Protein AF-A0A957D3T7-F1 (afdb_monomer_lite)

Sequence (337 aa):
MKPKHLIYFLLIVSLIIITTSVSLADDGEMFRRNISKTPDQETERANLVQMTFYVPAQTSEGELTSIEYHDAEGTLVDTRDFAKPLVAVYIDGLPEEEPEDMYTILSGAGWGAHDAYTAVSLDDGATWKRTNLSLSADLSSFILDNGHPYPGDAHNMTFALAGDKVLVGWISKYCDGGSPAYTWQDEDSNDLYPDIWGVAGAQDSVNYTLQGFPEVGEVPYSCVWSARGTLLEVDADGIPTDGGGFYDVIWTKAERLTSGRRDANRLEMNGDSASGFMMTWQEDPEGLRPGQGLGPGEGWSGAVVNQQTDLWYSYISTNDFIQVQTSDEDETAVSIY

Radius of gyration: 25.97 Å; chains: 1; bounding box: 50×65×96 Å

pLDDT: mean 82.46, std 15.23, range [35.12, 97.0]

Structure (mmCIF, N/CA/C/O backbone):
data_AF-A0A957D3T7-F1
#
_entry.id   AF-A0A957D3T7-F1
#
loop_
_atom_site.group_PDB
_atom_site.id
_atom_site.type_symbol
_atom_site.label_atom_id
_atom_site.label_alt_id
_atom_site.label_comp_id
_atom_site.label_asym_id
_atom_site.label_entity_id
_atom_site.label_seq_id
_atom_site.pdbx_PDB_ins_code
_atom_site.Cartn_x
_atom_site.Cartn_y
_atom_site.Cartn_z
_atom_site.occupancy
_atom_site.B_iso_or_equiv
_atom_site.auth_seq_id
_atom_site.auth_comp_id
_atom_site.auth_asym_id
_atom_site.auth_atom_id
_atom_site.pdbx_PDB_model_num
ATOM 1 N N . MET A 1 1 ? 5.846 -34.022 68.898 1.00 54.28 1 MET A N 1
ATOM 2 C CA . MET A 1 1 ? 5.717 -34.940 67.739 1.00 54.28 1 MET A CA 1
ATOM 3 C C . MET A 1 1 ? 7.087 -35.516 67.413 1.00 54.28 1 MET A C 1
ATOM 5 O O . MET A 1 1 ? 8.044 -34.756 67.406 1.00 54.28 1 MET A O 1
ATOM 9 N N . LYS A 1 2 ? 7.215 -36.833 67.185 1.00 56.66 2 LYS A N 1
ATOM 10 C CA . LYS A 1 2 ? 8.488 -37.426 66.727 1.00 56.66 2 LYS A CA 1
ATOM 11 C C . LYS A 1 2 ? 8.894 -36.762 65.394 1.00 56.66 2 LYS A C 1
ATOM 13 O O . LYS A 1 2 ? 8.000 -36.554 64.575 1.00 56.66 2 LYS A O 1
ATOM 18 N N . PRO A 1 3 ? 10.185 -36.474 65.140 1.00 66.94 3 PRO A N 1
ATOM 19 C CA . PRO A 1 3 ? 10.646 -35.703 63.972 1.00 66.94 3 PRO A CA 1
ATOM 20 C C . PRO A 1 3 ? 10.160 -36.274 62.631 1.00 66.94 3 PRO A C 1
ATOM 22 O O . PRO A 1 3 ? 9.882 -35.532 61.697 1.00 66.94 3 PRO A O 1
ATOM 25 N N . LYS A 1 4 ? 9.931 -37.591 62.573 1.00 63.97 4 LYS A N 1
ATOM 26 C CA . LYS A 1 4 ? 9.355 -38.281 61.412 1.00 63.97 4 LYS A CA 1
ATOM 27 C C . LYS A 1 4 ? 7.938 -37.804 61.056 1.00 63.97 4 LYS A C 1
ATOM 29 O O . LYS A 1 4 ? 7.640 -37.660 59.882 1.00 63.97 4 LYS A O 1
ATOM 34 N N . HIS A 1 5 ? 7.078 -37.507 62.034 1.00 68.56 5 HIS A N 1
ATOM 35 C CA . HIS A 1 5 ? 5.704 -37.051 61.769 1.00 68.56 5 HIS A CA 1
ATOM 36 C C . HIS A 1 5 ? 5.633 -35.600 61.279 1.00 68.56 5 HIS A C 1
ATOM 38 O O . HIS A 1 5 ? 4.717 -35.262 60.539 1.00 68.56 5 HIS A O 1
ATOM 44 N N . LEU A 1 6 ? 6.602 -34.758 61.655 1.00 73.19 6 LEU A N 1
ATOM 45 C CA . LEU A 1 6 ? 6.700 -33.384 61.157 1.00 73.19 6 LEU A CA 1
ATOM 46 C C . LEU A 1 6 ? 7.124 -33.358 59.678 1.00 73.19 6 LEU A C 1
ATOM 48 O O . LEU A 1 6 ? 6.587 -32.576 58.904 1.00 73.19 6 LEU A O 1
ATOM 52 N N . ILE A 1 7 ? 8.029 -34.260 59.282 1.00 76.75 7 ILE A N 1
ATOM 53 C CA . ILE A 1 7 ? 8.480 -34.407 57.889 1.00 76.75 7 ILE A CA 1
ATOM 54 C C . ILE A 1 7 ? 7.338 -34.893 56.989 1.00 76.75 7 ILE A C 1
ATOM 56 O O . ILE A 1 7 ? 7.132 -34.329 55.920 1.00 76.75 7 ILE A O 1
ATOM 60 N N . TYR A 1 8 ? 6.552 -35.882 57.432 1.00 78.31 8 TYR A N 1
ATOM 61 C CA . TYR A 1 8 ? 5.371 -36.324 56.677 1.00 78.31 8 TYR A CA 1
ATOM 62 C C . TYR A 1 8 ? 4.317 -35.222 56.547 1.00 78.31 8 TYR A C 1
ATOM 64 O O . TYR A 1 8 ? 3.733 -35.066 55.482 1.00 78.31 8 TYR A O 1
ATOM 72 N N . PHE A 1 9 ? 4.103 -34.428 57.599 1.00 79.81 9 PHE A N 1
ATOM 73 C CA . PHE A 1 9 ? 3.176 -33.299 57.546 1.00 79.81 9 PHE A CA 1
ATOM 74 C C . PHE A 1 9 ? 3.641 -32.218 56.557 1.00 79.81 9 PHE A C 1
ATOM 76 O O . PHE A 1 9 ? 2.848 -31.760 55.743 1.00 79.81 9 PHE A O 1
ATOM 83 N N . LEU A 1 10 ? 4.932 -31.871 56.561 1.00 77.94 10 LEU A N 1
ATOM 84 C CA . LEU A 1 10 ? 5.516 -30.917 55.610 1.00 77.94 10 LEU A CA 1
ATOM 85 C C . LEU A 1 10 ? 5.456 -31.411 54.157 1.00 77.94 10 LEU A C 1
ATOM 87 O O . LEU A 1 10 ? 5.159 -30.616 53.274 1.00 77.94 10 LEU A O 1
ATOM 91 N N . LEU A 1 11 ? 5.675 -32.707 53.914 1.00 79.00 11 LEU A N 1
ATOM 92 C CA . LEU A 1 11 ? 5.538 -33.316 52.583 1.00 79.00 11 LEU A CA 1
ATOM 93 C C . LEU A 1 11 ? 4.095 -33.290 52.075 1.00 79.00 11 LEU A C 1
ATOM 95 O O . LEU A 1 11 ? 3.865 -33.025 50.902 1.00 79.00 11 LEU A O 1
ATOM 99 N N . ILE A 1 12 ? 3.119 -33.542 52.949 1.00 79.19 12 ILE A N 1
ATOM 100 C CA . ILE A 1 12 ? 1.698 -33.483 52.583 1.00 79.19 12 ILE A CA 1
ATOM 101 C C . ILE A 1 12 ? 1.287 -32.038 52.290 1.00 79.19 12 ILE A C 1
ATOM 103 O O . ILE A 1 12 ? 0.623 -31.788 51.291 1.00 79.19 12 ILE A O 1
ATOM 107 N N . VAL A 1 13 ? 1.725 -31.077 53.107 1.00 78.50 13 VAL A N 1
ATOM 108 C CA . VAL A 1 13 ? 1.457 -29.651 52.870 1.00 78.50 13 VAL A CA 1
ATOM 109 C C . VAL A 1 13 ? 2.127 -29.170 51.581 1.00 78.50 13 VAL A C 1
ATOM 111 O O . VAL A 1 13 ? 1.481 -28.473 50.806 1.00 78.50 13 VAL A O 1
ATOM 114 N N . SER A 1 14 ? 3.371 -29.573 51.289 1.00 70.19 14 SER A N 1
ATOM 115 C CA . SER A 1 14 ? 4.018 -29.194 50.026 1.00 70.19 14 SER A CA 1
ATOM 116 C C . SER A 1 14 ? 3.342 -29.842 48.820 1.00 70.19 14 SER A C 1
ATOM 118 O O . SER A 1 14 ? 3.207 -29.189 47.795 1.00 70.19 14 SER A O 1
ATOM 120 N N . LEU A 1 15 ? 2.881 -31.093 48.931 1.00 69.38 15 LEU A N 1
ATOM 121 C CA . LEU A 1 15 ? 2.138 -31.764 47.864 1.00 69.38 15 LEU A CA 1
ATOM 122 C C . LEU A 1 15 ? 0.803 -31.056 47.587 1.00 69.38 15 LEU A C 1
ATOM 124 O O . LEU A 1 15 ? 0.469 -30.844 46.428 1.00 69.38 15 LEU A O 1
ATOM 128 N N . ILE A 1 16 ? 0.092 -30.620 48.634 1.00 67.12 16 ILE A N 1
ATOM 129 C CA . ILE A 1 16 ? -1.153 -29.846 48.506 1.00 67.12 16 ILE A CA 1
ATOM 130 C C . ILE A 1 16 ? -0.884 -28.492 47.835 1.00 67.12 16 ILE A C 1
ATOM 132 O O . ILE A 1 16 ? -1.596 -28.129 46.903 1.00 67.12 16 ILE A O 1
ATOM 136 N N . ILE A 1 17 ? 0.176 -27.782 48.241 1.00 64.44 17 ILE A N 1
ATOM 137 C CA . ILE A 1 17 ? 0.557 -26.490 47.646 1.00 64.44 17 ILE A CA 1
ATOM 138 C C . ILE A 1 17 ? 0.936 -26.649 46.163 1.00 64.44 17 ILE A C 1
ATOM 140 O O . ILE A 1 17 ? 0.532 -25.828 45.344 1.00 64.44 17 ILE A O 1
ATOM 144 N N . ILE A 1 18 ? 1.643 -27.727 45.799 1.00 60.78 18 ILE A N 1
ATOM 145 C CA . ILE A 1 18 ? 2.021 -28.023 44.406 1.00 60.78 18 ILE A CA 1
ATOM 146 C C . ILE A 1 18 ? 0.792 -28.385 43.555 1.00 60.78 18 ILE A C 1
ATOM 148 O O . ILE A 1 18 ? 0.747 -28.038 42.378 1.00 60.78 18 ILE A O 1
ATOM 152 N N . THR A 1 19 ? -0.235 -29.024 44.129 1.00 57.38 19 THR A N 1
ATOM 153 C CA . THR A 1 19 ? -1.485 -29.320 43.402 1.00 57.38 19 THR A CA 1
ATOM 154 C C . THR A 1 19 ? -2.406 -28.111 43.228 1.00 57.38 19 THR A C 1
ATOM 156 O O . THR A 1 19 ? -3.221 -28.108 42.314 1.00 57.38 19 THR A O 1
ATOM 159 N N . THR A 1 20 ? -2.282 -27.075 44.065 1.00 53.16 20 THR A N 1
ATOM 160 C CA . THR A 1 20 ? -3.119 -25.861 43.977 1.00 53.16 20 THR A CA 1
ATOM 161 C C . THR A 1 20 ? -2.600 -24.803 43.005 1.00 53.16 20 THR A C 1
ATOM 163 O O . THR A 1 20 ? -3.300 -23.829 42.754 1.00 53.16 20 THR A O 1
ATOM 166 N N . SER A 1 21 ? -1.400 -24.971 42.445 1.00 50.41 21 SER A N 1
ATOM 167 C CA . SER A 1 21 ? -0.823 -24.049 41.457 1.00 50.41 21 SER A CA 1
ATOM 168 C C . SER A 1 21 ? -0.808 -24.626 40.040 1.00 50.41 21 SER A C 1
ATOM 170 O O . SER A 1 21 ? 0.082 -24.312 39.254 1.00 50.41 21 SER A O 1
ATOM 172 N N . VAL A 1 22 ? -1.782 -25.474 39.702 1.00 52.84 22 VAL A N 1
ATOM 173 C CA . VAL A 1 22 ? -2.124 -25.728 38.299 1.00 52.84 22 VAL A CA 1
ATOM 174 C C . VAL A 1 22 ? -3.073 -24.609 37.881 1.00 52.84 22 VAL A C 1
ATOM 176 O O . VAL A 1 22 ? -4.290 -24.756 37.935 1.00 52.84 22 VAL A O 1
ATOM 179 N N . SER A 1 23 ? -2.517 -23.448 37.536 1.00 51.19 23 SER A N 1
ATOM 180 C CA . SER A 1 23 ? -3.233 -22.500 36.689 1.00 51.19 23 SER A CA 1
ATOM 181 C C . SER A 1 23 ? -3.426 -23.199 35.348 1.00 51.19 23 SER A C 1
ATOM 183 O O . SER A 1 23 ? -2.490 -23.279 34.550 1.00 51.19 23 SER A O 1
ATOM 185 N N . LEU A 1 24 ? -4.597 -23.799 35.146 1.00 56.66 24 LEU A N 1
ATOM 186 C CA . LEU A 1 24 ? -5.038 -24.150 33.806 1.00 56.66 24 LEU A CA 1
ATOM 187 C C . LEU A 1 24 ? -5.086 -22.825 33.045 1.00 56.66 24 LEU A C 1
ATOM 189 O O . LEU A 1 24 ? -5.728 -21.882 33.506 1.00 56.66 24 LEU A O 1
ATOM 193 N N . ALA A 1 25 ? -4.302 -22.718 31.974 1.00 55.12 25 ALA A N 1
ATOM 194 C CA . ALA A 1 25 ? -4.524 -21.660 31.009 1.00 55.12 25 ALA A CA 1
ATOM 195 C C . ALA A 1 25 ? -5.941 -21.892 30.480 1.00 55.12 25 ALA A C 1
ATOM 197 O O . ALA A 1 25 ? -6.217 -22.941 29.899 1.00 55.12 25 ALA A O 1
ATOM 198 N N . ASP A 1 26 ? -6.845 -20.988 30.835 1.00 60.56 26 ASP A N 1
ATOM 199 C CA . ASP A 1 26 ? -8.189 -20.947 30.287 1.00 60.56 26 ASP A CA 1
ATOM 200 C C . ASP A 1 26 ? -8.054 -20.335 28.892 1.00 60.56 26 ASP A C 1
ATOM 202 O O . ASP A 1 26 ? -8.004 -19.114 28.722 1.00 60.56 26 ASP A O 1
ATOM 206 N N . ASP A 1 27 ? -7.795 -21.205 27.917 1.00 64.19 27 ASP A N 1
ATOM 207 C CA . ASP A 1 27 ? -7.764 -20.833 26.512 1.00 64.19 27 ASP A CA 1
ATOM 208 C C . ASP A 1 27 ? -9.222 -20.576 26.102 1.00 64.19 27 ASP A C 1
ATOM 210 O O . ASP A 1 27 ? -10.015 -21.512 26.054 1.00 64.19 27 ASP A O 1
ATOM 214 N N . GLY A 1 28 ? -9.586 -19.313 25.850 1.00 70.56 28 GLY A N 1
ATOM 215 C CA . GLY A 1 28 ? -10.946 -18.940 25.440 1.00 70.56 28 GLY A CA 1
ATOM 216 C C . GLY A 1 28 ? -11.420 -19.655 24.165 1.00 70.56 28 GLY A C 1
ATOM 217 O O . GLY A 1 28 ? -10.660 -20.363 23.497 1.00 70.56 28 GLY A O 1
ATOM 218 N N . GLU A 1 29 ? -12.690 -19.465 23.800 1.00 81.50 29 GLU A N 1
ATOM 219 C CA . GLU A 1 29 ? -13.284 -20.157 22.648 1.00 81.50 29 GLU A CA 1
ATOM 220 C C . GLU A 1 29 ? -12.483 -19.945 21.342 1.00 81.50 29 GLU A C 1
ATOM 222 O O . GLU A 1 29 ? -11.894 -18.891 21.083 1.00 81.50 29 GLU A O 1
ATOM 227 N N . MET A 1 30 ? -12.467 -20.965 20.477 1.00 80.38 30 MET A N 1
ATOM 228 C CA . MET A 1 30 ? -11.782 -20.908 19.188 1.00 80.38 30 MET A CA 1
ATOM 229 C C . MET A 1 30 ? -12.359 -19.804 18.287 1.00 80.38 30 MET A C 1
ATOM 231 O O . MET A 1 30 ? -13.380 -19.986 17.624 1.00 80.38 30 MET A O 1
ATOM 235 N N . PHE A 1 31 ? -11.625 -18.701 18.164 1.00 85.56 31 PHE A N 1
ATOM 236 C CA . PHE A 1 31 ? -11.973 -17.578 17.300 1.00 85.56 31 PHE A CA 1
ATOM 237 C C . PHE A 1 31 ? -11.179 -17.604 15.986 1.00 85.56 31 PHE A C 1
ATOM 239 O O . PHE A 1 31 ? -9.952 -17.499 15.977 1.00 85.56 31 PHE A O 1
ATOM 246 N N . ARG A 1 32 ? -11.873 -17.776 14.852 1.00 88.81 32 ARG A N 1
ATOM 247 C CA . ARG A 1 32 ? -11.273 -17.768 13.505 1.00 88.81 32 ARG A CA 1
ATOM 248 C C . ARG A 1 32 ? -12.181 -17.053 12.515 1.00 88.81 32 ARG A C 1
ATOM 250 O O . ARG A 1 32 ? -13.371 -17.361 12.422 1.00 88.81 32 ARG A O 1
ATOM 257 N N . ARG A 1 33 ? -11.604 -16.143 11.731 1.00 91.69 33 ARG A N 1
ATOM 258 C CA . ARG A 1 33 ? -12.288 -15.418 10.654 1.00 91.69 33 ARG A CA 1
ATOM 259 C C . ARG A 1 33 ? -11.466 -15.492 9.372 1.00 91.69 33 ARG A C 1
ATOM 261 O O . ARG A 1 33 ? -10.244 -15.404 9.417 1.00 91.69 33 ARG A O 1
ATOM 268 N N . ASN A 1 34 ? -12.150 -15.677 8.243 1.00 91.31 34 ASN A N 1
ATOM 269 C CA . ASN A 1 34 ? -11.543 -15.555 6.921 1.00 91.31 34 ASN A CA 1
ATOM 270 C C . ASN A 1 34 ? -11.649 -14.087 6.478 1.00 91.31 34 ASN A C 1
ATOM 272 O O . ASN A 1 34 ? -12.755 -13.616 6.205 1.00 91.31 34 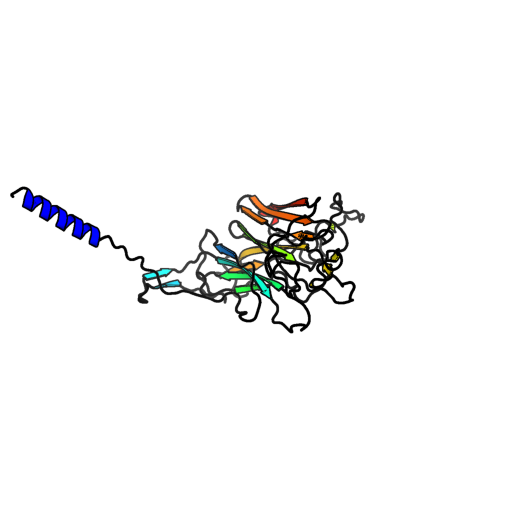ASN A O 1
ATOM 276 N N . ILE A 1 35 ? -10.511 -13.385 6.457 1.00 92.88 35 ILE A N 1
ATOM 277 C CA . ILE A 1 35 ? -10.432 -11.966 6.094 1.00 92.88 35 ILE A CA 1
ATOM 278 C C . ILE A 1 35 ? -10.553 -11.800 4.576 1.00 92.88 35 ILE A C 1
ATOM 280 O O . ILE A 1 35 ? -11.398 -11.021 4.145 1.00 92.88 35 ILE A O 1
ATOM 284 N N . SER A 1 36 ? -9.778 -12.549 3.778 1.00 89.38 36 SER A N 1
ATOM 285 C CA . SER A 1 36 ? -9.728 -12.393 2.315 1.00 89.38 36 SER A CA 1
ATOM 286 C C . SER A 1 36 ? -10.999 -12.871 1.615 1.00 89.38 36 SER A C 1
ATOM 288 O O . SER A 1 36 ? -11.389 -12.285 0.618 1.00 89.38 36 SER A O 1
ATOM 290 N N . LYS A 1 37 ? -11.730 -13.853 2.166 1.00 88.06 37 LYS A N 1
ATOM 291 C CA . LYS A 1 37 ? -12.996 -14.395 1.610 1.00 88.06 37 LYS A CA 1
ATOM 292 C C . LYS A 1 37 ? -12.881 -14.888 0.153 1.00 88.06 37 LYS A C 1
ATOM 294 O O . LYS A 1 37 ? -13.886 -14.946 -0.552 1.00 88.06 37 LYS A O 1
ATOM 299 N N . THR A 1 38 ? -11.685 -15.288 -0.259 1.00 86.38 38 THR A N 1
ATOM 300 C CA . THR A 1 38 ? -11.313 -15.694 -1.623 1.00 86.38 38 THR A CA 1
ATOM 301 C C . THR A 1 38 ? -10.638 -17.070 -1.582 1.00 86.38 38 THR A C 1
ATOM 303 O O . THR A 1 38 ? -9.438 -17.197 -1.781 1.00 86.38 38 THR A O 1
ATOM 306 N N . PRO A 1 39 ? -11.385 -18.142 -1.254 1.00 84.25 39 PRO A N 1
ATOM 307 C CA . PRO A 1 39 ? -10.792 -19.462 -1.012 1.00 84.25 39 PRO A CA 1
ATOM 308 C C . PRO A 1 39 ? -10.106 -20.074 -2.240 1.00 84.25 39 PRO A C 1
ATOM 310 O O . PRO A 1 39 ? -9.258 -20.944 -2.071 1.00 84.25 39 PRO A O 1
ATOM 313 N N . ASP A 1 40 ? -10.500 -19.639 -3.436 1.00 81.94 40 ASP A N 1
ATOM 314 C CA . ASP A 1 40 ? -9.984 -20.145 -4.706 1.00 81.94 40 ASP A CA 1
ATOM 315 C C . ASP A 1 40 ? -8.801 -19.318 -5.236 1.00 81.94 40 ASP A C 1
ATOM 317 O O . ASP A 1 40 ? -8.238 -19.684 -6.257 1.00 81.94 40 ASP A O 1
ATOM 321 N N . GLN A 1 41 ? -8.455 -18.199 -4.585 1.00 82.44 41 GLN A N 1
ATOM 322 C CA . GLN A 1 41 ? -7.413 -17.278 -5.051 1.00 82.44 41 GLN A CA 1
ATOM 323 C C . GLN A 1 41 ? -6.119 -17.436 -4.263 1.00 82.44 41 GLN A C 1
ATOM 325 O O . GLN A 1 41 ? -6.112 -17.876 -3.108 1.00 82.44 41 GLN A O 1
ATOM 330 N N . GLU A 1 42 ? -5.015 -17.037 -4.887 1.00 81.69 42 GLU A N 1
ATOM 331 C CA . GLU A 1 42 ? -3.726 -16.953 -4.217 1.00 81.69 42 GLU A CA 1
ATOM 332 C C . GLU A 1 42 ? -3.682 -15.701 -3.332 1.00 81.69 42 GLU A C 1
ATOM 334 O O . GLU A 1 42 ? -3.556 -14.573 -3.804 1.00 81.69 42 GLU A O 1
ATOM 339 N N . THR A 1 43 ? -3.790 -15.914 -2.018 1.00 85.75 43 THR A N 1
ATOM 340 C CA . THR A 1 43 ? -3.539 -14.874 -1.018 1.00 85.75 43 THR A CA 1
ATOM 341 C C . THR A 1 43 ? -2.119 -15.016 -0.472 1.00 85.75 43 THR A C 1
ATOM 343 O O . THR A 1 43 ? -1.773 -16.038 0.132 1.00 85.75 43 THR A O 1
ATOM 346 N N . GLU A 1 44 ? -1.307 -13.968 -0.584 1.00 86.56 44 GLU A N 1
ATOM 347 C CA . GLU A 1 44 ? 0.060 -13.949 -0.062 1.00 86.56 44 GLU A CA 1
ATOM 348 C C . GLU A 1 44 ? 0.403 -12.673 0.727 1.00 86.56 44 GLU A C 1
ATOM 350 O O . GLU A 1 44 ? -0.404 -11.756 0.884 1.00 86.56 44 GLU A O 1
ATOM 355 N N . ARG A 1 45 ? 1.619 -12.638 1.296 1.00 85.50 45 ARG A N 1
ATOM 356 C CA . ARG A 1 45 ? 2.187 -11.473 2.012 1.00 85.50 45 ARG A CA 1
ATOM 357 C C . ARG A 1 45 ? 1.281 -10.897 3.113 1.00 85.50 45 ARG A C 1
ATOM 359 O O . ARG A 1 45 ? 1.251 -9.690 3.338 1.00 85.50 45 ARG A O 1
ATOM 366 N N . ALA A 1 46 ? 0.578 -11.777 3.825 1.00 90.31 46 ALA A N 1
ATOM 367 C CA . ALA A 1 46 ? -0.336 -11.395 4.892 1.00 90.31 46 ALA A CA 1
ATOM 368 C C . ALA A 1 46 ? 0.409 -10.935 6.158 1.00 90.31 46 ALA A C 1
ATOM 370 O O . ALA A 1 46 ? 1.108 -11.726 6.794 1.00 90.31 46 ALA A O 1
ATOM 371 N N . ASN A 1 47 ? 0.189 -9.683 6.564 1.00 93.19 47 ASN A N 1
ATOM 372 C CA . ASN A 1 47 ? 0.705 -9.104 7.805 1.00 93.19 47 ASN A CA 1
ATOM 373 C C . ASN A 1 47 ? -0.431 -8.439 8.610 1.00 93.19 47 ASN A C 1
ATOM 375 O O . ASN A 1 47 ? -1.448 -8.033 8.052 1.00 93.19 47 ASN A O 1
ATOM 379 N N . LEU A 1 48 ? -0.247 -8.297 9.929 1.00 95.19 48 LEU A N 1
ATOM 380 C CA . LEU A 1 48 ? -1.224 -7.706 10.853 1.00 95.19 48 LEU A CA 1
ATOM 381 C C . LEU A 1 48 ? -0.520 -6.850 11.908 1.00 95.19 48 LEU A C 1
ATOM 383 O O . LEU A 1 48 ? 0.457 -7.293 12.514 1.00 95.19 48 LEU A O 1
ATOM 387 N N . VAL A 1 49 ? -1.057 -5.661 12.181 1.00 94.69 49 VAL A N 1
ATOM 388 C CA . VAL A 1 49 ? -0.614 -4.783 13.270 1.00 94.69 49 VAL A CA 1
ATOM 389 C C . VAL A 1 49 ? -1.836 -4.147 13.941 1.00 94.69 49 VAL A C 1
ATOM 391 O O . VAL A 1 49 ? -2.865 -3.921 13.309 1.00 94.69 49 VAL A O 1
ATOM 394 N N . GLN A 1 50 ? -1.722 -3.867 15.239 1.00 95.00 50 GLN A N 1
ATOM 395 C CA . GLN A 1 50 ? -2.737 -3.159 16.024 1.00 95.00 50 GLN A CA 1
ATOM 396 C C . GLN A 1 50 ? -2.297 -1.722 16.327 1.00 95.00 50 GLN A C 1
ATOM 398 O O . GLN A 1 50 ? -1.114 -1.470 16.578 1.00 95.00 50 GLN A O 1
ATOM 403 N N . MET A 1 51 ? -3.250 -0.795 16.393 1.00 95.25 51 MET A N 1
ATOM 404 C CA . MET A 1 51 ? -3.021 0.542 16.948 1.00 95.25 51 MET A CA 1
ATOM 405 C C . MET A 1 51 ? -2.871 0.497 18.479 1.00 95.25 51 MET A C 1
ATOM 407 O O . MET A 1 51 ? -3.212 -0.481 19.149 1.00 95.25 51 MET A O 1
ATOM 411 N N . THR A 1 52 ? -2.316 1.560 19.065 1.00 93.44 52 THR A N 1
ATOM 412 C CA . THR A 1 52 ? -1.986 1.605 20.503 1.00 93.44 52 THR A CA 1
ATOM 413 C C . THR A 1 52 ? -3.089 2.195 21.384 1.00 93.44 52 THR A C 1
ATOM 415 O O . THR A 1 52 ? -3.029 2.029 22.606 1.00 93.44 52 THR A O 1
ATOM 418 N N . PHE A 1 53 ? -4.100 2.829 20.791 1.00 94.44 53 PHE A N 1
ATOM 419 C CA . PHE A 1 53 ? -5.237 3.450 21.473 1.00 94.44 53 PHE A CA 1
ATOM 420 C C . PHE A 1 53 ? -6.542 2.689 21.210 1.00 94.44 53 PHE A C 1
ATOM 422 O O . PHE A 1 53 ? -6.600 1.808 20.356 1.00 94.44 53 PHE A O 1
ATOM 429 N N . TYR A 1 54 ? -7.571 3.020 21.988 1.00 94.88 54 TYR A N 1
ATOM 430 C CA . TYR A 1 54 ? -8.896 2.418 21.892 1.00 94.88 54 TYR A CA 1
ATOM 431 C C . TYR A 1 54 ? -9.856 3.337 21.144 1.00 94.88 54 TYR A C 1
ATOM 433 O O . TYR A 1 54 ? -9.814 4.553 21.337 1.00 94.88 54 TYR A O 1
ATOM 441 N N . VAL A 1 55 ? -10.750 2.734 20.369 1.00 94.25 55 VAL A N 1
ATOM 442 C CA . VAL A 1 55 ? -11.929 3.373 19.777 1.00 94.25 55 VAL A CA 1
ATOM 443 C C . VAL A 1 55 ? -13.186 2.612 20.209 1.00 94.25 55 VAL A C 1
ATOM 445 O O . VAL A 1 55 ? -13.065 1.455 20.627 1.00 94.25 55 VAL A O 1
ATOM 448 N N . PRO A 1 56 ? -14.378 3.231 20.173 1.00 94.44 56 PRO A N 1
ATOM 449 C CA . PRO A 1 56 ? -15.635 2.516 20.363 1.00 94.44 56 PRO A CA 1
ATOM 450 C C . PRO A 1 56 ? -15.704 1.303 19.436 1.00 94.44 56 PRO A C 1
ATOM 452 O O . PRO A 1 56 ? -15.366 1.400 18.257 1.00 94.44 56 PRO A O 1
ATOM 455 N N . ALA A 1 57 ? -16.097 0.158 19.984 1.00 95.19 57 ALA A N 1
ATOM 456 C CA . ALA A 1 57 ? -16.187 -1.062 19.207 1.00 95.19 57 ALA A CA 1
ATOM 457 C C . ALA A 1 57 ? -17.321 -0.943 18.183 1.00 95.19 57 ALA A C 1
ATOM 459 O O . ALA A 1 57 ? -18.442 -0.551 18.520 1.00 95.19 57 ALA A O 1
ATOM 460 N N . GLN A 1 58 ? -17.027 -1.277 16.928 1.00 94.12 58 GLN A N 1
ATOM 461 C CA . GLN A 1 58 ? -17.991 -1.184 15.836 1.00 94.12 58 GLN A CA 1
ATOM 462 C C . GLN A 1 58 ? -17.775 -2.270 14.783 1.00 94.12 58 GLN A C 1
ATOM 464 O O . GLN A 1 58 ? -16.644 -2.677 14.507 1.00 94.12 58 GLN A O 1
ATOM 469 N N . THR A 1 59 ? -18.871 -2.708 14.173 1.00 92.38 59 THR A N 1
ATOM 470 C CA . THR A 1 59 ? -18.849 -3.661 13.064 1.00 92.38 59 THR A CA 1
ATOM 471 C C . THR A 1 59 ? -18.265 -3.029 11.797 1.00 92.38 59 THR A C 1
ATOM 473 O O . THR A 1 59 ? -18.144 -1.806 11.672 1.00 92.38 59 THR A O 1
ATOM 476 N N . SER A 1 60 ? -17.932 -3.860 10.810 1.00 89.38 60 SER A N 1
ATOM 477 C CA . SER A 1 60 ? -17.448 -3.428 9.495 1.00 89.38 60 SER A CA 1
ATOM 478 C C . SER A 1 60 ? -18.457 -2.583 8.714 1.00 89.38 60 SER A C 1
ATOM 480 O O . SER A 1 60 ? -18.071 -1.850 7.806 1.00 89.38 60 SER A O 1
ATOM 482 N N . GLU A 1 61 ? -19.734 -2.680 9.077 1.00 85.81 61 GLU A N 1
ATOM 483 C CA . GLU A 1 61 ? -20.856 -1.905 8.560 1.00 85.81 61 GLU A CA 1
ATOM 484 C C . GLU A 1 61 ? -21.028 -0.554 9.275 1.00 85.81 61 GLU A C 1
ATOM 486 O O . GLU A 1 61 ? -21.861 0.247 8.858 1.00 85.81 61 GLU A O 1
ATOM 491 N N . GLY A 1 62 ? -20.242 -0.283 10.324 1.00 83.88 62 GLY A N 1
ATOM 492 C CA . GLY A 1 62 ? -20.309 0.958 11.093 1.00 83.88 62 GLY A CA 1
ATOM 493 C C . GLY A 1 62 ? -21.371 0.948 12.191 1.00 83.88 62 GLY A C 1
ATOM 494 O O . GLY A 1 62 ? -21.860 2.003 12.565 1.00 83.88 62 GLY A O 1
ATOM 495 N N . GLU A 1 63 ? -21.758 -0.210 12.729 1.00 87.56 63 GLU A N 1
ATOM 496 C CA . GLU A 1 63 ? -22.691 -0.276 13.862 1.00 87.56 63 GLU A CA 1
ATOM 497 C C . GLU A 1 63 ? -21.928 -0.435 15.180 1.00 87.56 63 GLU A C 1
ATOM 499 O O . GLU A 1 63 ? -21.110 -1.343 15.314 1.00 87.56 63 GLU A O 1
ATOM 504 N N . LEU A 1 64 ? -22.206 0.421 16.173 1.00 90.38 64 LEU A N 1
ATOM 505 C CA . LEU A 1 64 ? -21.626 0.279 17.513 1.00 90.38 64 LEU A CA 1
ATOM 506 C C . LEU A 1 64 ? -22.042 -1.058 18.137 1.00 90.38 64 LEU A C 1
ATOM 508 O O . LEU A 1 64 ? -23.222 -1.415 18.140 1.00 90.38 64 LEU A O 1
ATOM 512 N N . THR A 1 65 ? -21.074 -1.768 18.707 1.00 93.31 65 THR A N 1
ATOM 513 C CA . THR A 1 65 ? -21.272 -3.092 19.299 1.00 93.31 65 THR A CA 1
ATOM 514 C C . THR A 1 65 ? -20.518 -3.226 20.618 1.00 93.31 65 THR A C 1
ATOM 516 O O . THR A 1 65 ? -19.582 -2.481 20.895 1.00 93.31 65 THR A O 1
ATOM 519 N N . SER A 1 66 ? -20.912 -4.206 21.426 1.00 93.00 66 SER A N 1
ATOM 520 C CA . SER A 1 66 ? -20.153 -4.649 22.595 1.00 93.00 66 SER A CA 1
ATOM 521 C C . SER A 1 66 ? -19.506 -5.997 22.280 1.00 93.00 66 SER A C 1
ATOM 523 O O . SER A 1 66 ? -20.130 -6.878 21.689 1.00 93.00 66 SER A O 1
ATOM 525 N N . ILE A 1 67 ? -18.243 -6.155 22.655 1.00 91.75 67 ILE A N 1
ATOM 526 C CA . ILE A 1 67 ? -17.439 -7.357 22.434 1.00 91.75 67 ILE A CA 1
ATOM 527 C C . ILE A 1 67 ? -17.570 -8.245 23.663 1.00 91.75 67 ILE A C 1
ATOM 529 O O . ILE A 1 67 ? -17.197 -7.840 24.764 1.00 91.75 67 ILE A O 1
ATOM 533 N N . GLU A 1 68 ? -18.091 -9.451 23.474 1.00 90.88 68 GLU A N 1
ATOM 534 C CA . GLU A 1 68 ? -18.254 -10.455 24.524 1.00 90.88 68 GLU A CA 1
ATOM 535 C C . GLU A 1 68 ? -17.085 -11.449 24.496 1.00 90.88 68 GLU A C 1
ATOM 537 O O . GLU A 1 68 ? -16.768 -12.030 23.457 1.00 90.88 68 GLU A O 1
ATOM 542 N N . TYR A 1 69 ? -16.439 -11.654 25.644 1.00 86.81 69 TYR A N 1
ATOM 543 C CA . TYR A 1 69 ? -15.382 -12.649 25.813 1.00 86.81 69 TYR A CA 1
ATOM 544 C C . TYR A 1 69 ? -15.939 -13.844 26.570 1.00 86.81 69 TYR A C 1
ATOM 546 O O . TYR A 1 69 ? -16.475 -13.684 27.667 1.00 86.81 69 TYR A O 1
ATOM 554 N N . HIS A 1 70 ? -15.776 -15.033 26.000 1.00 87.75 70 HIS A N 1
ATOM 555 C CA . HIS A 1 70 ? -16.235 -16.288 26.584 1.00 87.75 70 HIS A CA 1
ATOM 556 C C . HIS A 1 70 ? -15.050 -17.175 26.983 1.00 87.75 70 HIS A C 1
ATOM 558 O O . HIS A 1 70 ? -14.007 -17.156 26.321 1.00 87.75 70 HIS A O 1
ATOM 564 N N . ASP A 1 71 ? -15.214 -17.946 28.059 1.00 85.12 71 ASP A N 1
ATOM 565 C CA . ASP A 1 71 ? -14.277 -19.009 28.442 1.00 85.12 71 ASP A CA 1
ATOM 566 C C . ASP A 1 71 ? -14.375 -20.217 27.490 1.00 85.12 71 ASP A C 1
ATOM 568 O O . ASP A 1 71 ? -15.204 -20.246 26.571 1.00 85.12 71 ASP A O 1
ATOM 572 N N . ALA A 1 72 ? -13.521 -21.224 27.689 1.00 83.19 72 ALA A N 1
ATOM 573 C CA . ALA A 1 72 ? -13.526 -22.448 26.882 1.00 83.19 72 ALA A CA 1
ATOM 574 C C . ALA A 1 72 ? -14.876 -23.198 26.914 1.00 83.19 72 ALA A C 1
ATOM 576 O O . ALA A 1 72 ? -15.212 -23.940 25.986 1.00 83.19 72 ALA A O 1
ATOM 577 N N . GLU A 1 73 ? -15.652 -23.022 27.985 1.00 82.19 73 GLU A N 1
ATOM 578 C CA . GLU A 1 73 ? -16.967 -23.621 28.202 1.00 82.19 73 GLU A CA 1
ATOM 579 C C . GLU A 1 73 ? -18.135 -22.754 27.685 1.00 82.19 73 GLU A C 1
ATOM 581 O O . GLU A 1 73 ? -19.295 -23.178 27.768 1.00 82.19 73 GLU A O 1
ATOM 586 N N . GLY A 1 74 ? -17.852 -21.581 27.108 1.00 81.00 74 GLY A N 1
ATOM 587 C CA . GLY A 1 74 ? -18.832 -20.653 26.537 1.00 81.00 74 GLY A CA 1
ATOM 588 C C . GLY A 1 74 ? -19.489 -19.710 27.554 1.00 81.00 74 GLY A C 1
ATOM 589 O O . GLY A 1 74 ? -20.429 -18.983 27.214 1.00 81.00 74 GLY A O 1
ATOM 590 N N . THR A 1 75 ? -19.032 -19.691 28.804 1.00 86.25 75 THR A N 1
ATOM 591 C CA . THR A 1 75 ? -19.510 -18.757 29.829 1.00 86.25 75 THR A CA 1
ATOM 592 C C . THR A 1 75 ? -18.977 -17.362 29.539 1.00 86.25 75 THR A C 1
ATOM 594 O O . THR A 1 75 ? -17.789 -17.183 29.299 1.00 86.25 75 THR A O 1
ATOM 597 N N . LEU A 1 76 ? -19.849 -16.354 29.603 1.00 88.12 76 LEU A N 1
ATOM 598 C CA . LEU A 1 76 ? -19.447 -14.955 29.469 1.00 88.12 76 LEU A CA 1
ATOM 599 C C . LEU A 1 76 ? -18.511 -14.549 30.622 1.00 88.12 76 LEU A C 1
ATOM 601 O O . LEU A 1 76 ? -18.888 -14.634 31.794 1.00 88.12 76 LEU A O 1
ATOM 605 N N . VAL A 1 77 ? -17.318 -14.076 30.273 1.00 88.25 77 VAL A N 1
ATOM 606 C CA . VAL A 1 77 ? -16.258 -13.637 31.192 1.00 88.25 77 VAL A CA 1
ATOM 607 C C . VAL A 1 77 ? -16.218 -12.118 31.304 1.00 88.25 77 VAL A C 1
ATOM 609 O O . VAL A 1 77 ? -16.137 -11.586 32.412 1.00 88.25 77 VAL A O 1
ATOM 612 N N . ASP A 1 78 ? -16.249 -11.419 30.170 1.00 87.56 78 ASP A N 1
ATOM 613 C CA . ASP A 1 78 ? -16.088 -9.964 30.103 1.00 87.56 78 ASP A CA 1
ATOM 614 C C . ASP A 1 78 ? -16.870 -9.392 28.917 1.00 87.56 78 ASP A C 1
ATOM 616 O O . ASP A 1 78 ? -17.125 -10.085 27.928 1.00 87.56 78 ASP A O 1
ATOM 620 N N . THR A 1 79 ? -17.224 -8.115 29.005 1.00 93.25 79 THR A N 1
ATOM 621 C CA . THR A 1 79 ? -17.861 -7.374 27.915 1.00 93.25 79 THR A CA 1
ATOM 622 C C . THR A 1 79 ? -17.190 -6.016 27.779 1.00 93.25 79 THR A C 1
ATOM 624 O O . THR A 1 79 ? -17.026 -5.302 28.770 1.00 93.25 79 THR A O 1
ATOM 627 N N . ARG A 1 80 ? -16.792 -5.647 26.558 1.00 92.56 80 ARG A N 1
ATOM 628 C CA . ARG A 1 80 ? -16.100 -4.383 26.278 1.00 92.56 80 ARG A CA 1
ATOM 629 C C . ARG A 1 80 ? -16.758 -3.605 25.158 1.00 92.56 80 ARG A C 1
ATOM 631 O O . ARG A 1 80 ? -17.021 -4.146 24.096 1.00 92.56 80 ARG A O 1
ATOM 638 N N . ASP A 1 81 ? -16.903 -2.306 25.373 1.00 94.62 81 ASP A N 1
ATOM 639 C CA . ASP A 1 81 ? -17.471 -1.377 24.387 1.00 94.62 81 ASP A CA 1
ATOM 640 C C . ASP A 1 81 ? -16.394 -0.667 23.549 1.00 94.62 81 ASP A C 1
ATOM 642 O O . ASP A 1 81 ? -16.695 0.233 22.771 1.00 94.62 81 ASP A O 1
ATOM 646 N N . PHE A 1 82 ? -15.122 -1.032 23.735 1.00 94.19 82 PHE A N 1
ATOM 647 C CA . PHE A 1 82 ? -13.983 -0.424 23.055 1.00 94.19 82 PHE A CA 1
ATOM 648 C C . PHE A 1 82 ? -13.017 -1.497 22.555 1.00 94.19 82 PHE A C 1
ATOM 650 O O . PHE A 1 82 ? -12.695 -2.431 23.293 1.00 94.19 82 PHE A O 1
ATOM 657 N N . ALA A 1 83 ? -12.496 -1.303 21.347 1.00 95.00 83 ALA A N 1
ATOM 658 C CA . ALA A 1 83 ? -11.504 -2.161 20.709 1.00 95.00 83 ALA A CA 1
ATOM 659 C C . ALA A 1 83 ? -10.283 -1.352 20.272 1.00 95.00 83 ALA A C 1
ATOM 661 O O . ALA A 1 83 ? -10.335 -0.131 20.093 1.00 95.00 83 ALA A O 1
ATOM 662 N N . LYS A 1 84 ? -9.156 -2.044 20.105 1.00 95.69 84 LYS A N 1
ATOM 663 C CA . LYS A 1 84 ? -7.996 -1.462 19.428 1.00 95.69 84 LYS A CA 1
ATOM 664 C C . LYS A 1 84 ? -8.137 -1.715 17.931 1.00 95.69 84 LYS A C 1
ATOM 666 O O . LYS A 1 84 ? -8.296 -2.876 17.559 1.00 95.69 84 LYS A O 1
ATOM 671 N N . PRO A 1 85 ? -8.032 -0.686 17.077 1.00 96.88 85 PRO A N 1
ATOM 672 C CA . PRO A 1 85 ? -8.069 -0.886 15.637 1.00 96.88 85 PRO A CA 1
ATOM 673 C C . PRO A 1 85 ? -7.013 -1.895 15.181 1.00 96.88 85 PRO A C 1
ATOM 675 O O . PRO A 1 85 ? -5.826 -1.762 15.504 1.00 96.88 85 PRO A O 1
ATOM 678 N N . LEU A 1 86 ? -7.452 -2.892 14.422 1.00 96.94 86 LEU A N 1
ATOM 679 C CA . LEU A 1 86 ? -6.605 -3.885 13.777 1.00 96.94 86 LEU A CA 1
ATOM 680 C C . LEU A 1 86 ? -6.521 -3.565 12.291 1.00 96.94 86 LEU A C 1
ATOM 682 O O . LEU A 1 86 ? -7.546 -3.352 11.645 1.00 96.94 86 LEU A O 1
ATOM 686 N N . VAL A 1 87 ? -5.309 -3.567 11.746 1.00 96.88 87 VAL A N 1
ATOM 687 C CA . VAL A 1 87 ? -5.067 -3.355 10.319 1.00 96.88 87 VAL A CA 1
ATOM 688 C C . VAL A 1 87 ? -4.273 -4.534 9.785 1.00 96.88 87 VAL A C 1
ATOM 690 O O . VAL A 1 87 ? -3.151 -4.797 10.227 1.00 96.88 87 VAL A O 1
ATOM 693 N N . ALA A 1 88 ? -4.877 -5.252 8.848 1.00 96.44 88 ALA A N 1
ATOM 694 C CA . ALA A 1 88 ? -4.259 -6.331 8.104 1.00 96.44 88 ALA A CA 1
ATOM 695 C C . ALA A 1 88 ? -3.998 -5.878 6.670 1.00 96.44 88 ALA A C 1
ATOM 697 O O . ALA A 1 88 ? -4.804 -5.160 6.085 1.00 96.44 88 ALA A O 1
ATOM 698 N N . VAL A 1 89 ? -2.898 -6.339 6.092 1.00 95.75 89 VAL A N 1
ATOM 699 C CA . VAL A 1 89 ? -2.597 -6.156 4.671 1.00 95.75 89 VAL A CA 1
ATOM 700 C C . VAL A 1 89 ? -2.273 -7.515 4.070 1.00 95.75 89 VAL A C 1
ATOM 702 O O . VAL A 1 89 ? -1.664 -8.353 4.737 1.00 95.75 89 VAL A O 1
ATOM 705 N N . TYR A 1 90 ? -2.720 -7.758 2.846 1.00 94.94 90 TYR A N 1
ATOM 706 C CA . TYR A 1 90 ? -2.442 -8.972 2.082 1.00 94.94 90 TYR A CA 1
ATOM 707 C C . TYR A 1 90 ? -2.548 -8.692 0.581 1.00 94.94 90 TYR A C 1
ATOM 709 O O . TYR A 1 90 ? -3.225 -7.757 0.159 1.00 94.94 90 TYR A O 1
ATOM 717 N N . ILE A 1 91 ? -1.854 -9.487 -0.216 1.00 93.06 91 ILE A N 1
ATOM 718 C CA . ILE A 1 91 ? -2.003 -9.499 -1.670 1.00 93.06 91 ILE A CA 1
ATOM 719 C C . ILE A 1 91 ? -2.981 -10.612 -2.018 1.00 93.06 91 ILE A C 1
ATOM 721 O O . ILE A 1 91 ? -2.938 -11.668 -1.385 1.00 93.06 91 ILE A O 1
ATOM 725 N N . ASP A 1 92 ? -3.871 -10.362 -2.970 1.00 91.44 92 ASP A N 1
ATOM 726 C CA . ASP A 1 92 ? -4.881 -11.333 -3.388 1.00 91.44 92 ASP A CA 1
ATOM 727 C C . ASP A 1 92 ? -5.076 -11.306 -4.902 1.00 91.44 92 ASP A C 1
ATOM 729 O O . ASP A 1 92 ? -5.033 -10.238 -5.521 1.00 91.44 92 ASP A O 1
ATOM 733 N N . GLY A 1 93 ? -5.285 -12.484 -5.485 1.00 85.06 93 GLY A N 1
ATOM 734 C CA . GLY A 1 93 ? -5.507 -12.655 -6.918 1.00 85.06 93 GLY A CA 1
ATOM 735 C C . GLY A 1 93 ? -6.903 -12.218 -7.364 1.00 85.06 93 GLY A C 1
ATOM 736 O O . GLY A 1 93 ? -7.875 -12.268 -6.601 1.00 85.06 93 GLY A O 1
ATOM 737 N N . LEU A 1 94 ? -7.022 -11.805 -8.626 1.00 76.69 94 LEU A N 1
ATOM 738 C CA . LEU A 1 94 ? -8.320 -11.690 -9.282 1.00 76.69 94 LEU A CA 1
ATOM 739 C C . LEU A 1 94 ? -8.927 -13.081 -9.494 1.00 76.69 94 LEU A C 1
ATOM 741 O O . LEU A 1 94 ? -8.206 -13.968 -9.933 1.00 76.69 94 LEU A O 1
ATOM 745 N N . PRO A 1 95 ? -10.247 -13.261 -9.277 1.00 63.31 95 PRO A N 1
ATOM 746 C CA . PRO A 1 95 ? -10.932 -14.512 -9.582 1.00 63.31 95 PRO A CA 1
ATOM 747 C C . PRO A 1 95 ? -10.755 -14.884 -11.057 1.00 63.31 95 PRO A C 1
ATOM 749 O O . PRO A 1 95 ? -11.386 -14.291 -11.929 1.00 63.31 95 PRO A O 1
ATOM 752 N N . GLU A 1 96 ? -9.852 -15.829 -11.311 1.00 59.72 96 GLU A N 1
ATOM 753 C CA . GLU A 1 96 ? -9.289 -16.116 -12.631 1.00 59.72 96 GLU A CA 1
ATOM 754 C C . GLU A 1 96 ? -10.302 -16.596 -13.687 1.00 59.72 96 GLU A C 1
ATOM 756 O O . GLU A 1 96 ? -11.168 -17.437 -13.431 1.00 59.72 96 GLU A O 1
ATOM 761 N N . GLU A 1 97 ? -10.090 -16.138 -14.927 1.00 43.25 97 GLU A N 1
ATOM 762 C CA . GLU A 1 97 ? -10.061 -17.025 -16.094 1.00 43.25 97 GLU A CA 1
ATOM 763 C C . GLU A 1 97 ? -8.581 -17.375 -16.340 1.00 43.25 97 GLU A C 1
ATOM 765 O O . GLU A 1 97 ? -7.839 -16.551 -16.871 1.00 43.25 97 GLU A O 1
ATOM 770 N N . GLU A 1 98 ? -8.132 -18.562 -15.923 1.00 47.88 98 GLU A N 1
ATOM 771 C CA . GLU A 1 98 ? -6.758 -19.029 -16.164 1.00 47.88 98 GLU A CA 1
ATOM 772 C C . GLU A 1 98 ? -6.441 -19.073 -17.673 1.00 47.88 98 GLU A C 1
ATOM 774 O O . GLU A 1 98 ? -7.162 -19.735 -18.432 1.00 47.88 98 GLU A O 1
ATOM 779 N N . PRO A 1 99 ? -5.342 -18.468 -18.153 1.00 44.41 99 PRO A N 1
ATOM 780 C CA . PRO A 1 99 ? -4.754 -18.875 -19.416 1.00 44.41 99 PRO A CA 1
ATOM 781 C C . PRO A 1 99 ? -3.978 -20.188 -19.204 1.00 44.41 99 PRO A C 1
ATOM 783 O O . PRO A 1 99 ? -2.914 -20.184 -18.595 1.00 44.41 99 PRO A O 1
ATOM 786 N N . GLU A 1 100 ? -4.494 -21.295 -19.761 1.00 39.97 100 GLU A N 1
ATOM 787 C CA . GLU A 1 100 ? -4.016 -22.698 -19.637 1.00 39.97 100 GLU A CA 1
ATOM 788 C C . GLU A 1 100 ? -2.503 -22.962 -19.887 1.00 39.97 100 GLU A C 1
ATOM 790 O O . GLU A 1 100 ? -2.047 -24.088 -19.685 1.00 39.97 100 GLU A O 1
ATOM 795 N N . ASP A 1 101 ? -1.707 -21.974 -20.306 1.00 40.28 101 ASP A N 1
ATOM 796 C CA . ASP A 1 101 ? -0.370 -22.176 -20.883 1.00 40.28 101 ASP A CA 1
ATOM 797 C C . ASP A 1 101 ? 0.791 -21.430 -20.183 1.00 40.28 101 ASP A C 1
ATOM 799 O O . ASP A 1 101 ? 1.899 -21.414 -20.728 1.00 40.28 101 ASP A O 1
ATOM 803 N N . MET A 1 102 ? 0.618 -20.831 -18.993 1.00 46.75 102 MET A N 1
ATOM 804 C CA . MET A 1 102 ? 1.737 -20.161 -18.299 1.00 46.75 102 MET A CA 1
ATOM 805 C C . MET A 1 102 ? 1.960 -20.581 -16.848 1.00 46.75 102 MET A C 1
ATOM 807 O O . MET A 1 102 ? 1.045 -20.692 -16.045 1.00 46.75 102 MET A O 1
ATOM 811 N N . TYR A 1 103 ? 3.233 -20.814 -16.520 1.00 43.22 103 TYR A N 1
ATOM 812 C CA . TYR A 1 103 ? 3.673 -21.229 -15.195 1.00 43.22 103 TYR A CA 1
ATOM 813 C C . TYR A 1 103 ? 3.622 -20.054 -14.210 1.00 43.22 103 TYR A C 1
ATOM 815 O O . TYR A 1 103 ? 4.354 -19.074 -14.360 1.00 43.22 103 TYR A O 1
ATOM 823 N N . THR A 1 104 ? 2.825 -20.195 -13.152 1.00 42.94 104 THR A N 1
ATOM 824 C CA . THR A 1 104 ? 2.888 -19.339 -11.967 1.00 42.94 104 THR A CA 1
ATOM 825 C C . THR A 1 104 ? 4.176 -19.658 -11.196 1.00 42.94 104 THR A C 1
ATOM 827 O O . THR A 1 104 ? 4.415 -20.778 -10.739 1.00 42.94 104 THR A O 1
ATOM 830 N N . ILE A 1 105 ? 5.086 -18.685 -11.106 1.00 42.12 105 ILE A N 1
ATOM 831 C CA . ILE A 1 105 ? 6.303 -18.791 -10.292 1.00 42.12 105 ILE A CA 1
ATOM 832 C C . ILE A 1 105 ? 6.112 -17.927 -9.047 1.00 42.12 105 ILE A C 1
ATOM 834 O O . ILE A 1 105 ? 5.996 -16.709 -9.136 1.00 42.12 105 ILE A O 1
ATOM 838 N N . LEU A 1 106 ? 6.129 -18.586 -7.886 1.00 40.25 106 LEU A N 1
ATOM 839 C CA . LEU A 1 106 ? 5.893 -18.084 -6.519 1.00 40.25 106 LEU A CA 1
ATOM 840 C C . LEU A 1 106 ? 6.915 -17.036 -5.997 1.00 40.25 106 LEU A C 1
ATOM 842 O O . LEU A 1 106 ? 7.288 -17.045 -4.823 1.00 40.25 106 LEU A O 1
ATOM 846 N N . SER A 1 107 ? 7.444 -16.146 -6.842 1.00 41.97 107 SER A N 1
ATOM 847 C CA . SER A 1 107 ? 8.567 -15.274 -6.463 1.00 41.97 107 SER A CA 1
ATOM 848 C C . SER A 1 107 ? 8.646 -13.916 -7.180 1.00 41.97 107 SER A C 1
ATOM 850 O O . SER A 1 107 ? 9.739 -13.521 -7.588 1.00 41.97 107 SER A O 1
ATOM 852 N N . GLY A 1 108 ? 7.538 -13.193 -7.381 1.00 44.56 108 GLY A N 1
ATOM 853 C CA . GLY A 1 108 ? 7.554 -11.839 -7.987 1.00 44.56 108 GLY A CA 1
ATOM 854 C C . GLY A 1 108 ? 8.110 -11.761 -9.425 1.00 44.56 108 GLY A C 1
ATOM 855 O O . GLY A 1 108 ? 8.335 -10.678 -9.965 1.00 44.56 108 GLY A O 1
ATOM 856 N N . ALA A 1 109 ? 8.360 -12.923 -10.027 1.00 42.69 109 ALA A N 1
ATOM 857 C CA . ALA A 1 109 ? 8.808 -13.130 -11.401 1.00 42.69 109 ALA A CA 1
ATOM 858 C C . ALA A 1 109 ? 7.889 -14.114 -12.146 1.00 42.69 109 ALA A C 1
ATOM 860 O O . ALA A 1 109 ? 8.183 -14.497 -13.274 1.00 42.69 109 ALA A O 1
ATOM 861 N N . GLY A 1 110 ? 6.811 -14.558 -11.492 1.00 49.56 110 GLY A N 1
ATOM 862 C CA . GLY A 1 110 ? 5.729 -15.300 -12.119 1.00 49.56 110 GLY A CA 1
ATOM 863 C C . GLY A 1 110 ? 4.685 -14.357 -12.694 1.00 49.56 110 GLY A C 1
ATOM 864 O O . GLY A 1 110 ? 4.631 -13.179 -12.346 1.00 49.56 110 GLY A O 1
ATOM 865 N N . TRP A 1 111 ? 3.850 -14.898 -13.568 1.00 56.75 111 TRP A N 1
ATOM 866 C CA . TRP A 1 111 ? 2.636 -14.225 -13.996 1.00 56.75 111 TRP A CA 1
ATOM 867 C C . TRP A 1 111 ? 1.584 -14.359 -12.903 1.00 56.75 111 TRP A C 1
ATOM 869 O O . TRP A 1 111 ? 1.272 -15.472 -12.489 1.00 56.75 111 TRP A O 1
ATOM 879 N N . GLY A 1 112 ? 1.065 -13.228 -12.441 1.00 69.31 112 GLY A N 1
ATOM 880 C CA . GLY A 1 112 ? -0.009 -13.159 -11.466 1.00 69.31 112 GLY A CA 1
ATOM 881 C C . GLY A 1 112 ? -0.825 -11.895 -11.696 1.00 69.31 112 GLY A C 1
ATOM 882 O O . GLY A 1 112 ? -0.281 -10.851 -12.036 1.00 69.31 112 GLY A O 1
ATOM 883 N N . ALA A 1 113 ? -2.144 -11.976 -11.579 1.00 84.81 113 ALA A N 1
ATOM 884 C CA . ALA A 1 113 ? -3.008 -10.801 -11.619 1.00 84.81 113 ALA A CA 1
ATOM 885 C C . ALA A 1 113 ? -3.451 -10.493 -10.188 1.00 84.81 113 ALA A C 1
ATOM 887 O O . ALA A 1 113 ? -4.572 -10.813 -9.793 1.00 84.81 113 ALA A O 1
ATOM 888 N N . HIS A 1 114 ? -2.537 -9.923 -9.400 1.00 90.69 114 HIS A N 1
ATOM 889 C CA . HIS A 1 114 ? -2.764 -9.651 -7.984 1.00 90.69 114 HIS A CA 1
ATOM 890 C C . HIS A 1 114 ? -2.928 -8.167 -7.674 1.00 90.69 114 HIS A C 1
ATOM 892 O O . HIS A 1 114 ? -2.263 -7.313 -8.266 1.00 90.69 114 HIS A O 1
ATOM 898 N N . ASP A 1 115 ? -3.764 -7.884 -6.679 1.00 94.38 115 ASP A N 1
ATOM 899 C CA . ASP A 1 115 ? -3.957 -6.560 -6.098 1.00 94.38 115 ASP A CA 1
ATOM 900 C C . ASP A 1 115 ? -3.500 -6.517 -4.631 1.00 94.38 115 ASP A C 1
ATOM 902 O O . ASP A 1 115 ? -3.541 -7.509 -3.898 1.00 94.38 115 ASP A O 1
ATOM 906 N N . ALA A 1 116 ? -3.087 -5.332 -4.186 1.00 95.25 116 ALA A N 1
ATOM 907 C CA . ALA A 1 116 ? -2.750 -5.025 -2.805 1.00 95.25 116 ALA A CA 1
ATOM 908 C C . ALA A 1 116 ? -4.014 -4.637 -2.022 1.00 95.25 116 ALA A C 1
ATOM 910 O O . ALA A 1 116 ? -4.648 -3.614 -2.295 1.00 95.25 116 ALA A O 1
ATOM 911 N N . TYR A 1 117 ? -4.356 -5.425 -1.004 1.00 95.88 117 TYR A N 1
ATOM 912 C CA . TYR A 1 117 ? -5.518 -5.200 -0.152 1.00 95.88 117 TYR A CA 1
ATOM 913 C C . TYR A 1 117 ? -5.130 -4.794 1.265 1.00 95.88 117 TYR A C 1
ATOM 915 O O . TYR A 1 117 ? -4.150 -5.254 1.855 1.00 95.88 117 TYR A O 1
ATOM 923 N N . THR A 1 118 ? -5.998 -3.985 1.857 1.00 96.44 118 THR A N 1
ATOM 924 C CA . THR A 1 118 ? -6.019 -3.701 3.289 1.00 96.44 118 THR A CA 1
ATOM 925 C C . THR A 1 118 ? -7.357 -4.123 3.878 1.00 96.44 118 THR A C 1
ATOM 927 O O . THR A 1 118 ? -8.395 -4.083 3.210 1.00 96.44 118 THR A O 1
ATOM 930 N N . ALA A 1 119 ? -7.346 -4.557 5.131 1.00 96.25 119 ALA A N 1
ATOM 931 C CA . ALA A 1 119 ? -8.540 -4.863 5.890 1.00 96.25 119 ALA A CA 1
ATOM 932 C C . ALA A 1 119 ? -8.444 -4.280 7.297 1.00 96.25 119 ALA A C 1
ATOM 934 O O . ALA A 1 119 ? -7.449 -4.471 7.995 1.00 96.25 119 ALA A O 1
ATOM 935 N N . VAL A 1 120 ? -9.504 -3.601 7.725 1.00 96.31 120 VAL A N 1
ATOM 936 C CA . VAL A 1 120 ? -9.581 -2.951 9.035 1.00 96.31 120 VAL A CA 1
ATOM 937 C C . VAL A 1 120 ? -10.688 -3.589 9.861 1.00 96.31 120 VAL A C 1
ATOM 939 O O . VAL A 1 120 ? -11.785 -3.829 9.352 1.00 96.31 120 VAL A O 1
ATOM 942 N N . SER A 1 121 ? -10.399 -3.851 11.133 1.00 97.00 121 SER A N 1
ATOM 943 C CA . SER A 1 121 ? -11.381 -4.275 12.129 1.00 97.00 121 SER A CA 1
ATOM 944 C C . SER A 1 121 ? -11.338 -3.354 13.342 1.00 97.00 121 SER A C 1
ATOM 946 O O . SER A 1 121 ? -10.264 -2.985 13.823 1.00 97.00 121 SER A O 1
ATOM 948 N N . LEU A 1 122 ? -12.525 -3.003 13.830 1.00 96.38 122 LEU A N 1
ATOM 949 C CA . LEU A 1 122 ? -12.748 -2.147 14.993 1.00 96.38 122 LEU A CA 1
ATOM 950 C C . LEU A 1 122 ? -13.570 -2.883 16.070 1.00 96.38 122 LEU A C 1
ATOM 952 O O . LEU A 1 122 ? -14.163 -2.251 16.934 1.00 96.38 122 LEU A O 1
ATOM 956 N N . ASP A 1 123 ? -13.603 -4.217 16.022 1.00 95.38 123 ASP A N 1
ATOM 957 C CA . ASP A 1 123 ? -14.359 -5.104 16.915 1.00 95.38 123 ASP A CA 1
ATOM 958 C C . ASP A 1 123 ? -13.555 -6.370 17.287 1.00 95.38 123 ASP A C 1
ATOM 960 O O . ASP A 1 123 ? -14.071 -7.488 17.280 1.00 95.38 123 ASP A O 1
ATOM 964 N N . ASP A 1 124 ? -12.259 -6.198 17.577 1.00 93.69 124 ASP A N 1
ATOM 965 C CA . ASP A 1 124 ? -11.308 -7.276 17.916 1.00 93.69 124 ASP A CA 1
ATOM 966 C C . ASP A 1 124 ? -11.222 -8.402 16.860 1.00 93.69 124 ASP A C 1
ATOM 968 O O . ASP A 1 124 ? -10.913 -9.560 17.147 1.00 93.69 124 ASP A O 1
ATOM 972 N N . GLY A 1 125 ? -11.446 -8.060 15.592 1.00 94.06 125 GLY A N 1
ATOM 973 C CA . GLY A 1 125 ? -11.321 -8.976 14.464 1.00 94.06 125 GLY A CA 1
ATOM 974 C C . GLY A 1 125 ? -12.585 -9.775 14.165 1.00 94.06 125 GLY A C 1
ATOM 975 O O . GLY A 1 125 ? -12.498 -10.730 13.385 1.00 94.06 125 GLY A O 1
ATOM 976 N N . ALA A 1 126 ? -13.737 -9.442 14.759 1.00 93.50 126 ALA A N 1
ATOM 977 C CA . ALA A 1 126 ? -14.993 -10.147 14.503 1.00 93.50 126 ALA A CA 1
ATOM 978 C C . ALA A 1 126 ? -15.519 -9.870 13.095 1.00 93.50 126 ALA A C 1
ATOM 980 O O . ALA A 1 126 ? -15.927 -10.814 12.404 1.00 93.50 126 ALA A O 1
ATOM 981 N N . THR A 1 127 ? -15.417 -8.623 12.645 1.00 95.12 127 THR A N 1
ATOM 982 C CA . THR A 1 127 ? -15.748 -8.189 11.291 1.00 95.12 127 THR A CA 1
ATOM 983 C C . THR A 1 127 ? -14.603 -7.377 10.683 1.00 95.12 127 THR A C 1
ATOM 985 O O . THR A 1 127 ? -13.767 -6.814 11.384 1.00 95.12 127 THR A O 1
ATOM 988 N N . TRP A 1 128 ? -14.515 -7.378 9.349 1.00 96.06 128 TRP A N 1
ATOM 989 C CA . TRP A 1 128 ? -13.405 -6.772 8.611 1.00 96.06 128 TRP A CA 1
ATOM 990 C C . TRP A 1 128 ? -13.922 -6.028 7.384 1.00 96.06 128 TRP A C 1
ATOM 992 O O . TRP A 1 128 ? -14.551 -6.631 6.506 1.00 96.06 128 TRP A O 1
ATOM 1002 N N . LYS A 1 129 ? -13.607 -4.735 7.297 1.00 94.44 129 LYS A N 1
ATOM 1003 C CA . LYS A 1 129 ? -13.832 -3.908 6.109 1.00 94.44 129 LYS A CA 1
ATOM 1004 C C . LYS A 1 129 ? -12.607 -3.993 5.206 1.00 94.44 129 LYS A C 1
ATOM 1006 O O . LYS A 1 129 ? -11.512 -3.663 5.646 1.00 94.44 129 LYS A O 1
ATOM 1011 N N . ARG A 1 130 ? -12.785 -4.457 3.966 1.00 94.25 130 ARG A N 1
ATOM 1012 C CA . ARG A 1 130 ? -11.708 -4.626 2.975 1.00 94.25 130 ARG A CA 1
ATOM 1013 C C . ARG A 1 130 ? -11.692 -3.472 1.978 1.00 94.25 130 ARG A C 1
ATOM 1015 O O . ARG A 1 130 ? -12.757 -3.080 1.507 1.00 94.25 130 ARG A O 1
ATOM 1022 N N . THR A 1 131 ? -10.500 -3.042 1.586 1.00 94.88 131 THR A N 1
ATOM 1023 C CA . THR A 1 131 ? -10.277 -2.030 0.548 1.00 94.88 131 THR A CA 1
ATOM 1024 C C . THR A 1 131 ? -9.164 -2.505 -0.385 1.00 94.88 131 THR A C 1
ATOM 1026 O O . THR A 1 131 ? -8.110 -2.931 0.087 1.00 94.88 131 THR A O 1
ATOM 1029 N N . ASN A 1 132 ? -9.402 -2.444 -1.697 1.00 94.81 132 ASN A N 1
ATOM 1030 C CA . ASN A 1 132 ? -8.369 -2.648 -2.715 1.00 94.81 132 ASN A CA 1
ATOM 1031 C C . ASN A 1 132 ? -7.619 -1.322 -2.909 1.00 94.81 132 ASN A C 1
ATOM 1033 O O . ASN A 1 132 ? -8.254 -0.307 -3.200 1.00 94.81 132 ASN A O 1
ATOM 1037 N N . LEU A 1 133 ? -6.306 -1.321 -2.678 1.00 95.19 133 LEU A N 1
ATOM 1038 C CA . LEU A 1 133 ? -5.468 -0.122 -2.741 1.00 95.19 133 LEU A CA 1
ATOM 1039 C C . LEU A 1 133 ? -4.822 0.079 -4.113 1.00 95.19 133 LEU A C 1
ATOM 1041 O O . LEU A 1 133 ? -4.600 1.224 -4.499 1.00 95.19 133 LEU A O 1
ATOM 1045 N N . SER A 1 134 ? -4.502 -1.002 -4.828 1.00 93.94 134 SER A N 1
ATOM 1046 C CA . SER A 1 134 ? -3.788 -0.929 -6.107 1.00 93.94 134 SER A CA 1
ATOM 1047 C C . SER A 1 134 ? -4.714 -0.740 -7.298 1.00 93.94 134 SER A C 1
ATOM 1049 O O . SER A 1 134 ? -4.399 0.083 -8.155 1.00 93.94 134 SER A O 1
ATOM 1051 N N . LEU A 1 135 ? -5.841 -1.465 -7.346 1.00 92.75 135 LEU A N 1
ATOM 1052 C CA . LEU A 1 135 ? -6.781 -1.466 -8.476 1.00 92.75 135 LEU A CA 1
ATOM 1053 C C . LEU A 1 135 ? -6.062 -1.603 -9.835 1.00 92.75 135 LEU A C 1
ATOM 1055 O O . LEU A 1 135 ? -6.368 -0.873 -10.778 1.00 92.75 135 LEU A O 1
ATOM 1059 N N . SER A 1 136 ? -5.053 -2.473 -9.905 1.00 92.94 136 SER A N 1
ATOM 1060 C CA . SER A 1 136 ? -4.142 -2.576 -11.049 1.00 92.94 136 SER A CA 1
ATOM 1061 C C . SER A 1 136 ? -3.944 -3.996 -11.565 1.00 92.94 136 SER A C 1
ATOM 1063 O O . SER A 1 136 ? -3.294 -4.164 -12.596 1.00 92.94 136 SER A O 1
ATOM 1065 N N . ALA A 1 137 ? -4.504 -5.013 -10.907 1.00 89.38 137 ALA A N 1
ATOM 1066 C CA . ALA A 1 137 ? -4.346 -6.407 -11.309 1.00 89.38 137 ALA A CA 1
ATOM 1067 C C . ALA A 1 137 ? -4.774 -6.690 -12.764 1.00 89.38 137 ALA A C 1
ATOM 1069 O O . ALA A 1 137 ? -4.116 -7.472 -13.448 1.00 89.38 137 ALA A O 1
ATOM 1070 N N . ASP A 1 138 ? -5.833 -6.037 -13.253 1.00 88.00 138 ASP A N 1
ATOM 1071 C CA . ASP A 1 138 ? -6.352 -6.147 -14.626 1.00 88.00 138 ASP A CA 1
ATOM 1072 C C . ASP A 1 138 ? -5.779 -5.095 -15.594 1.00 88.00 138 ASP A C 1
ATOM 1074 O O . ASP A 1 138 ? -6.079 -5.112 -16.792 1.00 88.00 138 ASP A O 1
ATOM 1078 N N . LEU A 1 139 ? -4.943 -4.183 -15.096 1.00 92.00 139 LEU A N 1
ATOM 1079 C CA . LEU A 1 139 ? -4.300 -3.140 -15.885 1.00 92.00 139 LEU A CA 1
ATOM 1080 C C . LEU A 1 139 ? -2.917 -3.581 -16.363 1.00 92.00 139 LEU A C 1
ATOM 1082 O O . LEU A 1 139 ? -2.292 -4.489 -15.820 1.00 92.00 139 LEU A O 1
ATOM 1086 N N . SER A 1 140 ? -2.417 -2.905 -17.396 1.00 92.69 140 SER A N 1
ATOM 1087 C CA . SER A 1 140 ? -1.089 -3.157 -17.947 1.00 92.69 140 SER A CA 1
ATOM 1088 C C . SER A 1 140 ? -0.422 -1.856 -18.368 1.00 92.69 140 SER A C 1
ATOM 1090 O O . SER A 1 140 ? -1.036 -1.029 -19.039 1.00 92.69 140 SER A O 1
ATOM 1092 N N . SER A 1 141 ? 0.847 -1.700 -17.996 1.00 93.56 141 SER A N 1
ATOM 1093 C CA . SER A 1 141 ? 1.720 -0.600 -18.428 1.00 93.56 141 SER A CA 1
ATOM 1094 C C . SER A 1 141 ? 2.826 -1.060 -19.382 1.00 93.56 141 SER A C 1
ATOM 1096 O O . SER A 1 141 ? 3.632 -0.242 -19.821 1.00 93.56 141 SER A O 1
ATOM 1098 N N . PHE A 1 142 ? 2.878 -2.357 -19.710 1.00 93.94 142 PHE A N 1
ATOM 1099 C CA . PHE A 1 142 ? 3.946 -2.948 -20.509 1.00 93.94 142 PHE A CA 1
ATOM 1100 C C . PHE A 1 142 ? 3.409 -4.001 -21.479 1.00 93.94 142 PHE A C 1
ATOM 1102 O O . PHE A 1 142 ? 2.663 -4.904 -21.096 1.00 93.94 142 PHE A O 1
ATOM 1109 N N . ILE A 1 143 ? 3.832 -3.902 -22.740 1.00 93.56 143 ILE A N 1
ATOM 1110 C CA . ILE A 1 143 ? 3.539 -4.890 -23.779 1.00 93.56 143 ILE A CA 1
ATOM 1111 C C . ILE A 1 143 ? 4.815 -5.671 -24.054 1.00 93.56 143 ILE A C 1
ATOM 1113 O O . ILE A 1 143 ? 5.827 -5.084 -24.428 1.00 93.56 143 ILE A O 1
ATOM 1117 N N . LEU A 1 144 ? 4.743 -6.986 -23.892 1.00 89.19 144 LEU A N 1
ATOM 1118 C CA . LEU A 1 144 ? 5.864 -7.890 -24.125 1.00 89.19 144 LEU A CA 1
ATOM 1119 C C . LEU A 1 144 ? 6.216 -7.992 -25.613 1.00 89.19 144 LEU A C 1
ATOM 1121 O O . LEU A 1 144 ? 5.387 -7.727 -26.488 1.00 89.19 144 LEU A O 1
ATOM 1125 N N . ASP A 1 145 ? 7.399 -8.521 -25.908 1.00 87.50 145 ASP A N 1
ATOM 1126 C CA . ASP A 1 145 ? 7.890 -8.830 -27.255 1.00 87.50 145 ASP A CA 1
ATOM 1127 C C . ASP A 1 145 ? 6.932 -9.742 -28.045 1.00 87.50 145 ASP A C 1
ATOM 1129 O O . ASP A 1 145 ? 6.869 -9.691 -29.276 1.00 87.50 145 ASP A O 1
ATOM 1133 N N . ASN A 1 146 ? 6.162 -10.584 -27.348 1.00 83.44 146 ASN A N 1
ATOM 1134 C CA . ASN A 1 146 ? 5.155 -11.462 -27.950 1.00 83.44 146 ASN A CA 1
ATOM 1135 C C . ASN A 1 146 ? 3.817 -10.750 -28.261 1.00 83.44 146 ASN A C 1
ATOM 1137 O O . ASN A 1 146 ? 2.922 -11.365 -28.842 1.00 83.44 146 ASN A O 1
ATOM 1141 N N . GLY A 1 147 ? 3.685 -9.468 -27.911 1.00 87.38 147 GLY A N 1
ATOM 1142 C CA . GLY A 1 147 ? 2.511 -8.629 -28.149 1.00 87.38 147 GLY A CA 1
ATOM 1143 C C . GLY A 1 147 ? 1.416 -8.719 -27.084 1.00 87.38 147 GLY A C 1
ATOM 1144 O O . GLY A 1 147 ? 0.386 -8.061 -27.242 1.00 87.38 147 GLY A O 1
ATOM 1145 N N . HIS A 1 148 ? 1.603 -9.505 -26.022 1.00 87.81 148 HIS A N 1
ATOM 1146 C CA . HIS A 1 148 ? 0.640 -9.611 -24.929 1.00 87.81 148 HIS A CA 1
ATOM 1147 C C . HIS A 1 148 ? 0.888 -8.541 -23.849 1.00 87.81 148 HIS A C 1
ATOM 1149 O O . HIS A 1 148 ? 2.045 -8.261 -23.523 1.00 87.81 148 HIS A O 1
ATOM 1155 N N . PRO A 1 149 ? -0.176 -7.942 -23.282 1.00 90.75 149 PRO A N 1
ATOM 1156 C CA . PRO A 1 149 ? -0.049 -7.070 -22.120 1.00 90.75 149 PRO A CA 1
ATOM 1157 C C . PRO A 1 149 ? 0.326 -7.884 -20.876 1.00 90.75 149 PRO A C 1
ATOM 1159 O O . PRO A 1 149 ? -0.250 -8.947 -20.639 1.00 90.75 149 PRO A O 1
ATOM 1162 N N . TYR A 1 150 ? 1.270 -7.380 -20.080 1.00 89.38 150 TYR A N 1
ATOM 1163 C CA . TYR A 1 150 ? 1.624 -7.974 -18.786 1.00 89.38 150 TYR A CA 1
ATOM 1164 C C . TYR A 1 150 ? 0.750 -7.361 -17.670 1.00 89.38 150 TYR A C 1
ATOM 1166 O O . TYR A 1 150 ? 0.670 -6.129 -17.612 1.00 89.38 150 TYR A O 1
ATOM 1174 N N . PRO A 1 151 ? 0.085 -8.160 -16.812 1.00 90.69 151 PRO A N 1
ATOM 1175 C CA . PRO A 1 151 ? -0.814 -7.655 -15.767 1.00 90.69 151 PRO A CA 1
ATOM 1176 C C . PRO A 1 151 ? -0.072 -6.888 -14.664 1.00 90.69 151 PRO A C 1
ATOM 1178 O O . PRO A 1 151 ? 1.128 -7.059 -14.466 1.00 90.69 151 PRO A O 1
ATOM 1181 N N . GLY A 1 152 ? -0.777 -6.050 -13.906 1.00 87.94 152 GLY A N 1
ATOM 1182 C CA . GLY A 1 152 ? -0.147 -5.177 -12.918 1.00 87.94 152 GLY A CA 1
ATOM 1183 C C . GLY A 1 152 ? 0.526 -5.877 -11.737 1.00 87.94 152 GLY A C 1
ATOM 1184 O O . GLY A 1 152 ? 1.410 -5.278 -11.132 1.00 87.94 152 GLY A O 1
ATOM 1185 N N . ASP A 1 153 ? 0.156 -7.114 -11.418 1.00 90.69 153 ASP A N 1
ATOM 1186 C CA . ASP A 1 153 ? 0.806 -8.008 -10.444 1.00 90.69 153 ASP A CA 1
ATOM 1187 C C . ASP A 1 153 ? 1.449 -7.329 -9.211 1.00 90.69 153 ASP A C 1
ATOM 1189 O O . ASP A 1 153 ? 2.663 -7.069 -9.159 1.00 90.69 153 ASP A O 1
ATOM 1193 N N . ALA A 1 154 ? 0.634 -7.001 -8.206 1.00 92.69 154 ALA A N 1
ATOM 1194 C CA . ALA A 1 154 ? 1.123 -6.486 -6.932 1.00 92.69 154 ALA A CA 1
ATOM 1195 C C . ALA A 1 154 ? 1.816 -7.587 -6.109 1.00 92.69 154 ALA A C 1
ATOM 1197 O O . ALA A 1 154 ? 1.252 -8.643 -5.859 1.00 92.69 154 ALA A O 1
ATOM 1198 N N . HIS A 1 155 ? 3.023 -7.313 -5.620 1.00 90.19 155 HIS A N 1
ATOM 1199 C CA . HIS A 1 155 ? 3.830 -8.225 -4.814 1.00 90.19 155 HIS A CA 1
ATOM 1200 C C . HIS A 1 155 ? 4.652 -7.465 -3.753 1.00 90.19 155 HIS A C 1
ATOM 1202 O O . HIS A 1 155 ? 4.742 -6.236 -3.746 1.00 90.19 155 HIS A O 1
ATOM 1208 N N . ASN A 1 156 ? 5.258 -8.196 -2.809 1.00 87.69 156 ASN A N 1
ATOM 1209 C CA . ASN A 1 156 ? 6.149 -7.641 -1.772 1.00 87.69 156 ASN A CA 1
ATOM 1210 C C . ASN A 1 156 ? 5.586 -6.426 -1.009 1.00 87.69 156 ASN A C 1
ATOM 1212 O O . ASN A 1 156 ? 6.284 -5.439 -0.769 1.00 87.69 156 ASN A O 1
ATOM 1216 N N . MET A 1 157 ? 4.323 -6.522 -0.597 1.00 91.38 157 MET A N 1
ATOM 1217 C CA . MET A 1 157 ? 3.679 -5.499 0.219 1.00 91.38 157 MET A CA 1
ATOM 1218 C C . MET A 1 157 ? 4.185 -5.492 1.668 1.00 91.38 157 MET A C 1
ATOM 1220 O O . MET A 1 157 ? 4.464 -6.535 2.267 1.00 91.38 157 MET A O 1
ATOM 1224 N N . THR A 1 158 ? 4.254 -4.300 2.253 1.00 93.69 158 THR A N 1
ATOM 1225 C CA . THR A 1 158 ? 4.500 -4.066 3.677 1.00 93.69 158 THR A CA 1
ATOM 1226 C C . THR A 1 158 ? 3.801 -2.779 4.129 1.00 93.69 158 THR A C 1
ATOM 1228 O O . THR A 1 158 ? 3.250 -2.029 3.323 1.00 93.69 158 THR A O 1
ATOM 1231 N N . PHE A 1 159 ? 3.760 -2.532 5.434 1.00 96.19 159 PHE A N 1
ATOM 1232 C CA . PHE A 1 159 ? 3.090 -1.365 5.996 1.00 96.19 159 PHE A CA 1
ATOM 1233 C C . PHE A 1 159 ? 3.637 -1.004 7.374 1.00 96.19 159 PHE A C 1
ATOM 1235 O O . PHE A 1 159 ? 4.233 -1.831 8.067 1.00 96.19 159 PHE A O 1
ATOM 1242 N N . ALA A 1 160 ? 3.407 0.241 7.778 1.00 96.06 160 ALA A N 1
ATOM 1243 C CA . ALA A 1 160 ? 3.735 0.751 9.099 1.00 96.06 160 ALA A CA 1
ATOM 1244 C C . ALA A 1 160 ? 2.572 1.577 9.659 1.00 96.06 160 ALA A C 1
ATOM 1246 O O . ALA A 1 160 ? 1.798 2.178 8.911 1.00 96.06 160 ALA A O 1
ATOM 1247 N N . LEU A 1 161 ? 2.469 1.623 10.988 1.00 95.38 161 LEU A N 1
ATOM 1248 C CA . LEU A 1 161 ? 1.496 2.445 11.705 1.00 95.38 161 LEU A CA 1
ATOM 1249 C C . LEU A 1 161 ? 2.225 3.485 12.551 1.00 95.38 161 LEU A C 1
ATOM 1251 O O . LEU A 1 161 ? 3.235 3.179 13.183 1.00 95.38 161 LEU A O 1
ATOM 1255 N N . ALA A 1 162 ? 1.668 4.689 12.612 1.00 94.69 162 ALA A N 1
ATOM 1256 C CA . ALA A 1 162 ? 2.151 5.764 13.464 1.00 94.69 162 ALA A CA 1
ATOM 1257 C C . ALA A 1 162 ? 0.955 6.560 14.002 1.00 94.69 162 ALA A C 1
ATOM 1259 O O . ALA A 1 162 ? 0.367 7.378 13.298 1.00 94.69 162 ALA A O 1
ATOM 1260 N N . GLY A 1 163 ? 0.581 6.311 15.260 1.00 94.00 163 GLY A N 1
ATOM 1261 C CA . GLY A 1 163 ? -0.621 6.911 15.844 1.00 94.00 163 GLY A CA 1
ATOM 1262 C C . GLY A 1 163 ? -1.883 6.441 15.120 1.00 94.00 163 GLY A C 1
ATOM 1263 O O . GLY A 1 163 ? -2.116 5.239 15.017 1.00 94.00 163 GLY A O 1
ATOM 1264 N N . ASP A 1 164 ? -2.677 7.392 14.632 1.00 94.12 164 ASP A N 1
ATOM 1265 C CA . ASP A 1 164 ? -3.912 7.211 13.857 1.00 94.12 164 ASP A CA 1
ATOM 1266 C C . ASP A 1 164 ? -3.666 6.989 12.352 1.00 94.12 164 ASP A C 1
ATOM 1268 O O . ASP A 1 164 ? -4.615 6.897 11.575 1.00 94.12 164 ASP A O 1
ATOM 1272 N N . LYS A 1 165 ? -2.402 6.924 11.919 1.00 95.12 165 LYS A N 1
ATOM 1273 C CA . LYS A 1 165 ? -2.014 6.878 10.504 1.00 95.12 165 LYS A CA 1
ATOM 1274 C C . LYS A 1 165 ? -1.428 5.531 10.128 1.00 95.12 165 LYS A C 1
ATOM 1276 O O . LYS A 1 165 ? -0.723 4.897 10.918 1.00 95.12 165 LYS A O 1
ATOM 1281 N N . VAL A 1 166 ? -1.684 5.130 8.892 1.00 95.81 166 VAL A N 1
ATOM 1282 C CA . VAL 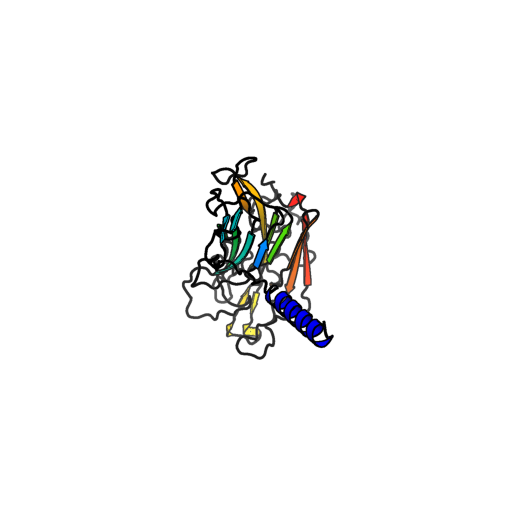A 1 166 ? -1.219 3.882 8.294 1.00 95.81 166 VAL A CA 1
ATOM 1283 C C . VAL A 1 166 ? -0.604 4.198 6.942 1.00 95.81 166 VAL A C 1
ATOM 1285 O O . VAL A 1 166 ? -1.271 4.761 6.079 1.00 95.81 166 VAL A O 1
ATOM 1288 N N . LEU A 1 167 ? 0.652 3.816 6.738 1.00 96.38 167 LEU A N 1
ATOM 1289 C CA . LEU A 1 167 ? 1.292 3.877 5.430 1.00 96.38 167 LEU A CA 1
ATOM 1290 C C . LEU A 1 167 ? 1.466 2.454 4.909 1.00 96.38 167 LEU A C 1
ATOM 1292 O O . LEU A 1 167 ? 2.134 1.644 5.553 1.00 96.38 167 LEU A O 1
ATOM 1296 N N . VAL A 1 168 ? 0.878 2.169 3.752 1.00 96.81 168 VAL A N 1
ATOM 1297 C CA . VAL A 1 168 ? 1.007 0.889 3.051 1.00 96.81 168 VAL A CA 1
ATOM 1298 C C . VAL A 1 168 ? 1.851 1.116 1.809 1.00 96.81 168 VAL A C 1
ATOM 1300 O O . VAL A 1 168 ? 1.659 2.109 1.112 1.00 96.81 168 VAL A O 1
ATOM 1303 N N . GLY A 1 169 ? 2.779 0.210 1.530 1.00 96.50 169 GLY A N 1
ATOM 1304 C CA . GLY A 1 169 ? 3.566 0.232 0.308 1.00 96.50 169 GLY A CA 1
ATOM 1305 C C . GLY A 1 169 ? 3.665 -1.156 -0.303 1.00 96.50 169 GLY A C 1
ATOM 1306 O O . GLY A 1 169 ? 3.761 -2.155 0.409 1.00 96.50 169 GLY A O 1
ATOM 1307 N N . TRP A 1 170 ? 3.635 -1.219 -1.625 1.00 96.19 170 TRP A N 1
ATOM 1308 C CA . TRP A 1 170 ? 3.745 -2.457 -2.387 1.00 96.19 170 TRP A CA 1
ATOM 1309 C C . TRP A 1 170 ? 4.578 -2.234 -3.639 1.00 96.19 170 TRP A C 1
ATOM 1311 O O . TRP A 1 170 ? 4.850 -1.103 -4.048 1.00 96.19 170 TRP A O 1
ATOM 1321 N N . ILE A 1 171 ? 5.008 -3.338 -4.228 1.00 94.56 171 ILE A N 1
ATOM 1322 C CA . ILE A 1 171 ? 5.706 -3.351 -5.501 1.00 94.56 171 ILE A CA 1
ATOM 1323 C C . ILE A 1 171 ? 4.736 -3.903 -6.541 1.00 94.56 171 ILE A C 1
ATOM 1325 O O . ILE A 1 171 ? 3.943 -4.785 -6.237 1.00 94.56 171 ILE A O 1
ATOM 1329 N N . SER A 1 172 ? 4.732 -3.359 -7.750 1.00 94.75 172 SER A N 1
ATOM 1330 C CA . SER A 1 172 ? 3.791 -3.761 -8.797 1.00 94.75 172 SER A CA 1
ATOM 1331 C C . SER A 1 172 ? 4.471 -3.737 -10.155 1.00 94.75 172 SER A C 1
ATOM 1333 O O . SER A 1 172 ? 5.320 -2.888 -10.414 1.00 94.75 172 SER A O 1
ATOM 1335 N N . LYS A 1 173 ? 4.098 -4.662 -11.037 1.00 93.88 173 LYS A N 1
ATOM 1336 C CA . LYS A 1 173 ? 4.467 -4.634 -12.459 1.00 93.88 173 LYS A CA 1
ATOM 1337 C C . LYS A 1 173 ? 3.737 -3.533 -13.233 1.00 93.88 173 LYS A C 1
ATOM 1339 O O . LYS A 1 173 ? 4.152 -3.193 -14.336 1.00 93.88 173 LYS A O 1
ATOM 1344 N N . TYR A 1 174 ? 2.704 -2.930 -12.646 1.00 94.88 174 TYR A N 1
ATOM 1345 C CA . TYR A 1 174 ? 2.061 -1.732 -13.168 1.00 94.88 174 TYR A CA 1
ATOM 1346 C C . TYR A 1 174 ? 2.858 -0.473 -12.799 1.00 94.88 174 TYR A C 1
ATOM 1348 O O . TYR A 1 174 ? 3.080 -0.164 -11.627 1.00 94.88 174 TYR A O 1
ATOM 1356 N N . CYS A 1 175 ? 3.270 0.272 -13.817 1.00 94.44 175 CYS A N 1
ATOM 1357 C CA . CYS A 1 175 ? 4.129 1.449 -13.735 1.00 94.44 175 CYS A CA 1
ATOM 1358 C C . CYS A 1 175 ? 3.543 2.639 -14.511 1.00 94.44 175 CYS A C 1
ATOM 1360 O O . CYS A 1 175 ? 4.290 3.422 -15.099 1.00 94.44 175 CYS A O 1
ATOM 1362 N N . ASP A 1 176 ? 2.219 2.791 -14.526 1.00 91.38 176 ASP A N 1
ATOM 1363 C CA . ASP A 1 176 ? 1.555 3.934 -15.159 1.00 91.38 176 ASP A CA 1
ATOM 1364 C C . ASP A 1 176 ? 0.672 4.705 -14.161 1.00 91.38 176 ASP A C 1
ATOM 1366 O O . ASP A 1 176 ? 0.062 4.123 -13.268 1.00 91.38 176 ASP A O 1
ATOM 1370 N N . GLY A 1 177 ? 0.644 6.035 -14.275 1.00 87.62 177 GLY A N 1
ATOM 1371 C CA . GLY A 1 177 ? -0.032 6.938 -13.331 1.00 87.62 177 GLY A CA 1
ATOM 1372 C C . GLY A 1 177 ? 0.688 7.156 -11.988 1.00 87.62 177 GLY A C 1
ATOM 1373 O O . GLY A 1 177 ? 1.900 6.933 -11.857 1.00 87.62 177 GLY A O 1
ATOM 1374 N N . GLY A 1 178 ? -0.061 7.649 -10.993 1.00 81.00 178 GLY A N 1
ATOM 1375 C CA . GLY A 1 178 ? 0.402 7.848 -9.611 1.00 81.00 178 GLY A CA 1
ATOM 1376 C C . GLY A 1 178 ? 1.280 9.084 -9.391 1.00 81.00 178 GLY A C 1
ATOM 1377 O O . GLY A 1 178 ? 1.965 9.137 -8.373 1.00 81.00 178 GLY A O 1
ATOM 1378 N N . SER A 1 179 ? 1.293 10.010 -10.357 1.00 83.25 179 SER A N 1
ATOM 1379 C CA . SER A 1 179 ? 1.993 11.309 -10.384 1.00 83.25 179 SER A CA 1
ATOM 1380 C C . SER A 1 179 ? 3.296 11.427 -9.580 1.00 83.25 179 SER A C 1
ATOM 1382 O O . SER A 1 179 ? 3.440 12.294 -8.714 1.00 83.25 179 SER A O 1
ATOM 1384 N N . PRO A 1 180 ? 4.299 10.592 -9.900 1.00 84.44 180 PRO A N 1
ATOM 1385 C CA . PRO A 1 180 ? 5.581 10.615 -9.212 1.00 84.44 180 PRO A CA 1
ATOM 1386 C C . PRO A 1 180 ? 6.265 11.982 -9.328 1.00 84.44 180 PRO A C 1
ATOM 1388 O O . PRO A 1 180 ? 6.309 12.582 -10.397 1.00 84.44 180 PRO A O 1
ATOM 1391 N N . ALA A 1 181 ? 6.894 12.443 -8.247 1.00 81.44 181 ALA A N 1
ATOM 1392 C CA . ALA A 1 181 ? 7.505 13.774 -8.194 1.00 81.44 181 ALA A CA 1
ATOM 1393 C C . ALA A 1 181 ? 8.540 14.044 -9.305 1.00 81.44 181 ALA A C 1
ATOM 1395 O O . ALA A 1 181 ? 8.690 15.181 -9.739 1.00 81.44 181 ALA A O 1
ATOM 1396 N N . TYR A 1 182 ? 9.227 13.015 -9.816 1.00 81.44 182 TYR A N 1
ATOM 1397 C CA . TYR A 1 182 ? 10.195 13.182 -10.907 1.00 81.44 182 TYR A CA 1
ATOM 1398 C C . TYR A 1 182 ? 9.564 13.593 -12.250 1.00 81.44 182 TYR A C 1
ATOM 1400 O O . TYR A 1 182 ? 10.302 13.938 -13.167 1.00 81.44 182 TYR A O 1
ATOM 1408 N N . THR A 1 183 ? 8.234 13.544 -12.404 1.00 82.62 183 THR A N 1
ATOM 1409 C CA . THR A 1 183 ? 7.552 14.032 -13.617 1.00 82.62 183 THR A CA 1
ATOM 1410 C C . THR A 1 183 ? 7.105 15.484 -13.514 1.00 82.62 183 THR A C 1
ATOM 1412 O O . THR A 1 183 ? 6.610 16.015 -14.504 1.00 82.62 183 THR A O 1
ATOM 1415 N N . TRP A 1 184 ? 7.234 16.118 -12.346 1.00 82.62 184 TRP A N 1
ATOM 1416 C CA . TRP A 1 184 ? 6.735 17.475 -12.130 1.00 82.62 184 TRP A CA 1
ATOM 1417 C C . TRP A 1 184 ? 7.655 18.495 -12.793 1.00 82.62 184 TRP A C 1
ATOM 1419 O O . TRP A 1 184 ? 8.886 18.399 -12.699 1.00 82.62 184 TRP A O 1
ATOM 1429 N N . GLN A 1 185 ? 7.050 19.489 -13.435 1.00 84.19 185 GLN A N 1
ATOM 1430 C CA . GLN A 1 185 ? 7.768 20.532 -14.160 1.00 84.19 185 GLN A CA 1
ATOM 1431 C C . GLN A 1 185 ? 7.456 21.911 -13.582 1.00 84.19 185 GLN A C 1
ATOM 1433 O O . GLN A 1 185 ? 6.372 22.160 -13.066 1.00 84.19 185 GLN A O 1
ATOM 1438 N N . ASP A 1 186 ? 8.419 22.827 -13.652 1.00 83.06 186 ASP A N 1
ATOM 1439 C CA . ASP A 1 186 ? 8.169 24.231 -13.335 1.00 83.06 186 ASP A CA 1
ATOM 1440 C C . ASP A 1 186 ? 7.386 24.946 -14.459 1.00 83.06 186 ASP A C 1
ATOM 1442 O O . ASP A 1 186 ? 7.131 24.393 -15.532 1.00 83.06 186 ASP A O 1
ATOM 1446 N N . GLU A 1 187 ? 7.006 26.210 -14.230 1.00 85.00 187 GLU A N 1
ATOM 1447 C CA . GLU A 1 187 ? 6.273 27.029 -15.215 1.00 85.00 187 GLU A CA 1
ATOM 1448 C C . GLU A 1 187 ? 7.022 27.188 -16.556 1.00 85.00 187 GLU A C 1
ATOM 1450 O O . GLU A 1 187 ? 6.403 27.469 -17.586 1.00 85.00 187 GLU A O 1
ATOM 1455 N N . ASP A 1 188 ? 8.341 26.987 -16.553 1.00 85.81 188 ASP A N 1
ATOM 1456 C CA . ASP A 1 188 ? 9.223 27.069 -17.715 1.00 85.81 188 ASP A CA 1
ATOM 1457 C C . ASP A 1 188 ? 9.474 25.685 -18.361 1.00 85.81 188 ASP A C 1
ATOM 1459 O O . ASP A 1 188 ? 10.296 25.572 -19.276 1.00 85.81 188 ASP A O 1
ATOM 1463 N N . SER A 1 189 ? 8.741 24.644 -17.939 1.00 82.25 189 SER A N 1
ATOM 1464 C CA . SER A 1 189 ? 8.862 23.249 -18.399 1.00 82.25 189 SER A CA 1
ATOM 1465 C C . SER A 1 189 ? 10.221 22.597 -18.104 1.00 82.25 189 SER A C 1
ATOM 1467 O O . SER A 1 189 ? 10.653 21.703 -18.836 1.00 82.25 189 SER A O 1
ATOM 1469 N N . ASN A 1 190 ? 10.919 23.042 -17.057 1.00 82.06 190 ASN A N 1
ATOM 1470 C CA . ASN A 1 190 ? 12.097 22.347 -16.542 1.00 82.06 190 ASN A CA 1
ATOM 1471 C C . ASN A 1 190 ? 11.689 21.334 -15.475 1.00 82.06 190 ASN A C 1
ATOM 1473 O O . ASN A 1 190 ? 10.792 21.597 -14.677 1.00 82.06 190 ASN A O 1
ATOM 1477 N N . ASP A 1 191 ? 12.408 20.216 -15.410 1.00 81.94 191 ASP A N 1
ATOM 1478 C CA . ASP A 1 191 ? 12.203 19.209 -14.371 1.00 81.94 191 ASP A CA 1
ATOM 1479 C C . ASP A 1 191 ? 12.431 19.827 -12.984 1.00 81.94 191 ASP A C 1
ATOM 1481 O O . ASP A 1 191 ? 13.532 20.293 -12.663 1.00 81.94 191 ASP A O 1
ATOM 1485 N N . LEU A 1 192 ? 11.396 19.806 -12.141 1.00 81.00 192 LEU A N 1
ATOM 1486 C CA . LEU A 1 192 ? 11.471 20.327 -10.776 1.00 81.00 192 LEU A CA 1
ATOM 1487 C C . LEU A 1 192 ? 12.442 19.498 -9.924 1.00 81.00 192 LEU A C 1
ATOM 1489 O O . LEU A 1 192 ? 13.160 20.026 -9.069 1.00 81.00 192 LEU A O 1
ATOM 1493 N N . TYR A 1 193 ? 12.486 18.194 -10.196 1.00 80.12 193 TYR A N 1
ATOM 1494 C CA . TYR A 1 193 ? 13.384 17.235 -9.574 1.00 80.12 193 TYR A CA 1
ATOM 1495 C C . TYR A 1 193 ? 14.269 16.604 -10.652 1.00 80.12 193 TYR A C 1
ATOM 1497 O O . TYR A 1 193 ? 13.835 15.670 -11.324 1.00 80.12 193 TYR A O 1
ATOM 1505 N N . PRO A 1 194 ? 15.510 17.088 -10.838 1.00 77.81 194 PRO A N 1
ATOM 1506 C CA . PRO A 1 194 ? 16.372 16.578 -11.892 1.00 77.81 194 PRO A CA 1
ATOM 1507 C C . PRO A 1 194 ? 16.702 15.104 -11.654 1.00 77.81 194 PRO A C 1
ATOM 1509 O O . PRO A 1 194 ? 17.142 14.721 -10.564 1.00 77.81 194 PRO A O 1
ATOM 1512 N N . ASP A 1 195 ? 16.562 14.291 -12.700 1.00 82.75 195 ASP A N 1
ATOM 1513 C CA . ASP A 1 195 ? 16.912 12.873 -12.666 1.00 82.75 195 ASP A CA 1
ATOM 1514 C C . ASP A 1 195 ? 18.434 12.668 -12.746 1.00 82.75 195 ASP A C 1
ATOM 1516 O O . ASP A 1 195 ? 19.015 12.319 -13.773 1.00 82.75 195 ASP A O 1
ATOM 1520 N N . ILE A 1 196 ? 19.108 12.922 -11.626 1.00 79.00 196 ILE A N 1
ATOM 1521 C CA . ILE A 1 196 ? 20.566 12.790 -11.501 1.00 79.00 196 ILE A CA 1
ATOM 1522 C C . ILE A 1 196 ? 21.012 11.324 -11.641 1.00 79.00 196 ILE A C 1
ATOM 1524 O O . ILE A 1 196 ? 22.158 11.064 -12.014 1.00 79.00 196 ILE A O 1
ATOM 1528 N N . TRP A 1 197 ? 20.127 10.372 -11.343 1.00 77.62 197 TRP A N 1
ATOM 1529 C CA . TRP A 1 197 ? 20.462 8.952 -11.230 1.00 77.62 197 TRP A CA 1
ATOM 1530 C C . TRP A 1 197 ? 19.960 8.095 -12.398 1.00 77.62 197 TRP A C 1
ATOM 1532 O O . TRP A 1 197 ? 20.256 6.902 -12.434 1.00 77.62 197 TRP A O 1
ATOM 1542 N N . GLY A 1 198 ? 19.258 8.686 -13.367 1.00 77.88 198 GLY A N 1
ATOM 1543 C CA . GLY A 1 198 ? 18.708 7.964 -14.515 1.00 77.88 198 GLY A CA 1
ATOM 1544 C C . GLY A 1 198 ? 17.572 7.016 -14.129 1.00 77.88 198 GLY A C 1
ATOM 1545 O O . GLY A 1 198 ? 17.441 5.950 -14.734 1.00 77.88 198 GLY A O 1
ATOM 1546 N N . VAL A 1 199 ? 16.821 7.350 -13.078 1.00 80.06 199 VAL A N 1
ATOM 1547 C CA . VAL A 1 199 ? 15.711 6.546 -12.548 1.00 80.06 199 VAL A CA 1
ATOM 1548 C C . VAL A 1 199 ? 14.364 6.939 -13.140 1.00 80.06 199 VAL A C 1
ATOM 1550 O O . VAL A 1 199 ? 13.384 6.244 -12.895 1.00 80.06 199 VAL A O 1
ATOM 1553 N N . ALA A 1 200 ? 14.280 8.013 -13.922 1.00 85.50 200 ALA A N 1
ATOM 1554 C CA . ALA A 1 200 ? 13.090 8.381 -14.673 1.00 85.50 200 ALA A CA 1
ATOM 1555 C C . ALA A 1 200 ? 13.132 7.786 -16.090 1.00 85.50 200 ALA A C 1
ATOM 1557 O O . ALA A 1 200 ? 14.192 7.534 -16.667 1.00 85.50 200 ALA A O 1
ATOM 1558 N N . GLY A 1 201 ? 11.955 7.568 -16.674 1.00 86.00 201 GLY A N 1
ATOM 1559 C CA . GLY A 1 201 ? 11.819 7.113 -18.054 1.00 86.00 201 GLY A CA 1
ATOM 1560 C C . GLY A 1 201 ? 10.777 6.019 -18.228 1.00 86.00 201 GLY A C 1
ATOM 1561 O O . GLY A 1 201 ? 9.965 5.762 -17.344 1.00 86.00 201 GLY A O 1
ATOM 1562 N N . ALA A 1 202 ? 10.800 5.399 -19.405 1.00 91.06 202 ALA A N 1
ATOM 1563 C CA . ALA A 1 202 ? 9.931 4.273 -19.709 1.00 91.06 202 ALA A CA 1
ATOM 1564 C C . ALA A 1 202 ? 10.336 3.034 -18.901 1.00 91.06 202 ALA A C 1
ATOM 1566 O O . ALA A 1 202 ? 11.530 2.789 -18.681 1.00 91.06 202 ALA A O 1
ATOM 1567 N N . GLN A 1 203 ? 9.321 2.261 -18.518 1.00 94.50 203 GLN A N 1
ATOM 1568 C CA . GLN A 1 203 ? 9.473 0.948 -17.908 1.00 94.50 203 GLN A CA 1
ATOM 1569 C C . GLN A 1 203 ? 10.297 0.031 -18.823 1.00 94.50 203 GLN A C 1
ATOM 1571 O O . GLN A 1 203 ? 10.084 0.008 -20.037 1.00 94.50 203 GLN A O 1
ATOM 1576 N N . ASP A 1 204 ? 11.248 -0.688 -18.235 1.00 93.88 204 ASP A N 1
ATOM 1577 C CA . ASP A 1 204 ? 12.112 -1.649 -18.926 1.00 93.88 204 ASP A CA 1
ATOM 1578 C C . ASP A 1 204 ? 11.734 -3.090 -18.530 1.00 93.88 204 ASP A C 1
ATOM 1580 O O . ASP A 1 204 ? 10.817 -3.308 -17.728 1.00 93.88 204 ASP A O 1
ATOM 1584 N N . SER A 1 205 ? 12.408 -4.084 -19.101 1.00 93.12 205 SER A N 1
ATOM 1585 C CA . SER A 1 205 ? 12.132 -5.500 -18.842 1.00 93.12 205 SER A CA 1
ATOM 1586 C C . SER A 1 205 ? 13.401 -6.346 -18.789 1.00 93.12 205 SER A C 1
ATOM 1588 O O . SER A 1 205 ? 14.470 -5.971 -19.272 1.00 93.12 205 SER A O 1
ATOM 1590 N N . VAL A 1 206 ? 13.280 -7.538 -18.205 1.00 89.69 206 VAL A N 1
ATOM 1591 C CA . VAL A 1 206 ? 14.304 -8.583 -18.259 1.00 89.69 206 VAL A CA 1
ATOM 1592 C C . VAL A 1 206 ? 13.768 -9.788 -19.014 1.00 89.69 206 VAL A C 1
ATOM 1594 O O . VAL A 1 206 ? 12.683 -10.299 -18.738 1.00 89.69 206 VAL A O 1
ATOM 1597 N N . ASN A 1 207 ? 14.566 -10.290 -19.956 1.00 89.38 207 ASN A N 1
ATOM 1598 C CA . ASN A 1 207 ? 14.258 -11.518 -20.675 1.00 89.38 207 ASN A CA 1
ATOM 1599 C C . ASN A 1 207 ? 15.025 -12.706 -20.078 1.00 89.38 207 ASN A C 1
ATOM 1601 O O . ASN A 1 207 ? 16.199 -12.943 -20.387 1.00 89.38 207 ASN A O 1
ATOM 1605 N N . TYR A 1 208 ? 14.344 -13.488 -19.246 1.00 84.19 208 TYR A N 1
ATOM 1606 C CA . TYR A 1 208 ? 14.910 -14.661 -18.580 1.00 84.19 208 TYR A CA 1
ATOM 1607 C C . TYR A 1 208 ? 15.178 -15.832 -19.531 1.00 84.19 208 TYR A C 1
ATOM 1609 O O . TYR A 1 208 ? 16.042 -16.668 -19.248 1.00 84.19 208 TYR A O 1
ATOM 1617 N N . THR A 1 209 ? 14.552 -15.851 -20.713 1.00 84.00 209 THR A N 1
ATOM 1618 C CA . THR A 1 209 ? 14.875 -16.818 -21.778 1.00 84.00 209 THR A CA 1
ATOM 1619 C C . THR A 1 209 ? 16.350 -16.741 -22.153 1.00 84.00 209 THR A C 1
ATOM 1621 O O . THR A 1 209 ? 17.014 -17.766 -22.320 1.00 84.00 209 THR A O 1
ATOM 1624 N N . LEU A 1 210 ? 16.896 -15.522 -22.228 1.00 85.31 210 LEU A N 1
ATOM 1625 C CA . LEU A 1 210 ? 18.309 -15.286 -22.535 1.00 85.31 210 LEU A CA 1
ATOM 1626 C C . LEU A 1 210 ? 19.238 -15.695 -21.383 1.00 85.31 210 LEU A C 1
ATOM 1628 O O . LEU A 1 210 ? 20.426 -15.926 -21.606 1.00 85.31 210 LEU A O 1
ATOM 1632 N N . GLN A 1 211 ? 18.699 -15.824 -20.169 1.00 81.62 211 GLN A N 1
ATOM 1633 C CA . GLN A 1 211 ? 19.423 -16.240 -18.967 1.00 81.62 211 GLN A CA 1
ATOM 1634 C C . GLN A 1 211 ? 19.334 -17.752 -18.695 1.00 81.62 211 GLN A C 1
ATOM 1636 O O . GLN A 1 211 ? 19.900 -18.232 -17.714 1.00 81.62 211 GLN A O 1
ATOM 1641 N N . GLY A 1 212 ? 18.677 -18.514 -19.578 1.00 80.12 212 GLY A N 1
ATOM 1642 C CA . GLY A 1 212 ? 18.554 -19.970 -19.471 1.00 80.12 212 GLY A CA 1
ATOM 1643 C C . GLY A 1 212 ? 17.283 -20.464 -18.778 1.00 80.12 212 GLY A C 1
ATOM 1644 O O . GLY A 1 212 ? 17.202 -21.661 -18.516 1.00 80.12 212 GLY A O 1
ATOM 1645 N N . PHE A 1 213 ? 16.308 -19.580 -18.540 1.00 78.50 213 PHE A N 1
ATOM 1646 C CA . PHE A 1 213 ? 14.989 -19.900 -17.980 1.00 78.50 213 PHE A CA 1
ATOM 1647 C C . PHE A 1 213 ? 13.883 -19.568 -19.002 1.00 78.50 213 PHE A C 1
ATOM 1649 O O . PHE A 1 213 ? 13.149 -18.589 -18.838 1.00 78.50 213 PHE A O 1
ATOM 1656 N N . PRO A 1 214 ? 13.800 -20.315 -20.122 1.00 77.75 214 PRO A N 1
ATOM 1657 C CA . PRO A 1 214 ? 12.831 -20.063 -21.193 1.00 77.75 214 PRO A CA 1
ATOM 1658 C C . PRO A 1 214 ? 11.368 -20.159 -20.749 1.00 77.75 214 PRO A C 1
ATOM 1660 O O . PRO A 1 214 ? 10.508 -19.578 -21.398 1.00 77.75 214 PRO A O 1
ATOM 1663 N N . GLU A 1 215 ? 11.083 -20.880 -19.668 1.00 73.19 215 GLU A N 1
ATOM 1664 C CA . GLU A 1 215 ? 9.746 -21.040 -19.097 1.00 73.19 215 GLU A CA 1
ATOM 1665 C C . GLU A 1 215 ? 9.156 -19.750 -18.508 1.00 73.19 215 GLU A C 1
ATOM 1667 O O . GLU A 1 215 ? 7.943 -19.671 -18.357 1.00 73.19 215 GLU A O 1
ATOM 1672 N N . VAL A 1 216 ? 9.989 -18.752 -18.192 1.00 76.62 216 VAL A N 1
ATOM 1673 C CA . VAL A 1 216 ? 9.545 -17.472 -17.605 1.00 76.62 216 VAL A CA 1
ATOM 1674 C C . VAL A 1 216 ? 9.283 -16.420 -18.675 1.00 76.62 216 VAL A C 1
ATOM 1676 O O . VAL A 1 216 ? 8.330 -15.653 -18.586 1.00 76.62 216 VAL A O 1
ATOM 1679 N N . GLY A 1 217 ? 10.123 -16.389 -19.710 1.00 84.44 217 GLY A N 1
ATOM 1680 C CA . GLY A 1 217 ? 10.007 -15.403 -20.774 1.00 84.44 217 GLY A CA 1
ATOM 1681 C C . GLY A 1 217 ? 10.521 -14.016 -20.379 1.00 84.44 217 GLY A C 1
ATOM 1682 O O . GLY A 1 217 ? 11.516 -13.873 -19.664 1.00 84.44 217 GLY A O 1
ATOM 1683 N N . GLU A 1 218 ? 9.877 -12.996 -20.934 1.00 88.56 218 GLU A N 1
ATOM 1684 C CA . GLU A 1 218 ? 10.123 -11.591 -20.622 1.00 88.56 218 GLU A CA 1
ATOM 1685 C C . GLU A 1 218 ? 9.216 -11.144 -19.475 1.00 88.56 218 GLU A C 1
ATOM 1687 O O . GLU A 1 218 ? 8.024 -11.444 -19.467 1.00 88.56 218 GLU A O 1
ATOM 1692 N N . VAL A 1 219 ? 9.792 -10.417 -18.520 1.00 88.69 219 VAL A N 1
ATOM 1693 C CA . VAL A 1 219 ? 9.086 -9.881 -17.357 1.00 88.69 219 VAL A CA 1
ATOM 1694 C C . VAL A 1 219 ? 9.426 -8.396 -17.221 1.00 88.69 219 VAL A C 1
ATOM 1696 O O . VAL A 1 219 ? 10.613 -8.051 -17.224 1.00 88.69 219 VAL A O 1
ATOM 1699 N N . PRO A 1 220 ? 8.430 -7.506 -17.080 1.00 93.38 220 PRO A N 1
ATOM 1700 C CA . PRO A 1 220 ? 8.686 -6.090 -16.873 1.00 93.38 220 PRO A CA 1
ATOM 1701 C C . PRO A 1 220 ? 9.287 -5.819 -15.489 1.00 93.38 220 PRO A C 1
ATOM 1703 O O . PRO A 1 220 ? 9.067 -6.553 -14.516 1.00 93.38 220 PRO A O 1
ATOM 1706 N N . TYR A 1 221 ? 10.039 -4.732 -15.394 1.00 94.19 221 TYR A N 1
ATOM 1707 C CA . TYR A 1 221 ? 10.541 -4.205 -14.132 1.00 94.19 221 TYR A CA 1
ATOM 1708 C C . TYR A 1 221 ? 9.413 -3.636 -13.283 1.00 94.19 221 TYR A C 1
ATOM 1710 O O . TYR A 1 221 ? 8.401 -3.159 -13.791 1.00 94.19 221 TYR A O 1
ATOM 1718 N N . SER A 1 222 ? 9.595 -3.684 -11.972 1.00 93.81 222 SER A N 1
ATOM 1719 C CA . SER A 1 222 ? 8.553 -3.353 -11.008 1.00 93.81 222 SER A CA 1
ATOM 1720 C C . SER A 1 222 ? 8.686 -1.923 -10.481 1.00 93.81 222 SER A C 1
ATOM 1722 O O . SER A 1 222 ? 9.794 -1.404 -10.333 1.00 93.81 222 SER A O 1
ATOM 1724 N N . CYS A 1 223 ? 7.556 -1.307 -10.140 1.00 94.88 223 CYS A N 1
ATOM 1725 C CA . CYS A 1 223 ? 7.462 0.006 -9.517 1.00 94.88 223 CYS A CA 1
ATOM 1726 C C . CYS A 1 223 ? 7.082 -0.069 -8.044 1.00 94.88 223 CYS A C 1
ATOM 1728 O O . CYS A 1 223 ? 6.313 -0.936 -7.636 1.00 94.88 223 CYS A O 1
ATOM 1730 N N . VAL A 1 224 ? 7.564 0.895 -7.259 1.00 95.94 224 VAL A N 1
ATOM 1731 C CA . VAL A 1 224 ? 7.128 1.098 -5.873 1.00 95.94 224 VAL A CA 1
ATOM 1732 C C . VAL A 1 224 ? 5.905 2.003 -5.851 1.00 95.94 224 VAL A C 1
ATOM 1734 O O . VAL A 1 224 ? 5.917 3.096 -6.422 1.00 95.94 224 VAL A O 1
ATOM 1737 N N . TRP A 1 225 ? 4.885 1.557 -5.132 1.00 96.06 225 TRP A N 1
ATOM 1738 C CA . TRP A 1 225 ? 3.646 2.273 -4.878 1.00 96.06 225 TRP A CA 1
ATOM 1739 C C . TRP A 1 225 ? 3.404 2.415 -3.382 1.00 96.06 225 TRP A C 1
ATOM 1741 O O . TRP A 1 225 ? 3.866 1.601 -2.577 1.00 96.06 225 TRP A O 1
ATOM 1751 N N . SER A 1 226 ? 2.655 3.446 -3.004 1.00 95.38 226 SER A N 1
ATOM 1752 C CA . SER A 1 226 ? 2.213 3.634 -1.629 1.00 95.38 226 SER A CA 1
ATOM 1753 C C . SER A 1 226 ? 0.816 4.233 -1.543 1.00 95.38 226 SER A C 1
ATOM 1755 O O . SER A 1 226 ? 0.406 4.998 -2.409 1.00 95.38 226 SER A O 1
ATOM 1757 N N . ALA A 1 227 ? 0.094 3.903 -0.476 1.00 94.38 227 ALA A N 1
ATOM 1758 C CA . ALA A 1 227 ? -1.182 4.510 -0.122 1.00 94.38 227 ALA A CA 1
ATOM 1759 C C . ALA A 1 227 ? -1.177 4.909 1.356 1.00 94.38 227 ALA A C 1
ATOM 1761 O O . ALA A 1 227 ? -0.589 4.232 2.210 1.00 94.38 227 ALA A O 1
ATOM 1762 N N . ARG A 1 228 ? -1.847 6.020 1.660 1.00 93.88 228 ARG A N 1
ATOM 1763 C CA . ARG A 1 228 ? -1.887 6.622 2.993 1.00 93.88 228 ARG A CA 1
ATOM 1764 C C . ARG A 1 228 ? -3.295 6.499 3.560 1.00 93.88 228 ARG A C 1
ATOM 1766 O O . ARG A 1 228 ? -4.261 6.862 2.904 1.00 93.88 228 ARG A O 1
ATOM 1773 N N . GLY A 1 229 ? -3.415 5.978 4.773 1.00 93.88 229 GLY A N 1
ATOM 1774 C CA . GLY A 1 229 ? -4.675 5.824 5.496 1.00 93.88 229 GLY A CA 1
ATOM 1775 C C . GLY A 1 229 ? -4.650 6.615 6.797 1.00 93.88 229 GLY A C 1
ATOM 1776 O O . GLY A 1 229 ? -3.655 6.580 7.520 1.00 93.88 229 GLY A O 1
ATOM 1777 N N . THR A 1 230 ? -5.728 7.328 7.119 1.00 93.75 230 THR A N 1
ATOM 1778 C CA . THR A 1 230 ? -5.906 7.965 8.437 1.00 93.75 230 THR A CA 1
ATOM 1779 C C . THR A 1 230 ? -7.211 7.495 9.059 1.00 93.75 230 THR A C 1
ATOM 1781 O O . THR A 1 230 ? -8.252 7.554 8.411 1.00 93.75 230 THR A O 1
ATOM 1784 N N . LEU A 1 231 ? -7.152 7.020 10.303 1.00 93.44 231 LEU A N 1
ATOM 1785 C CA . LEU A 1 231 ? -8.336 6.683 11.084 1.00 93.44 231 LEU A CA 1
ATOM 1786 C C . LEU A 1 231 ? -8.986 7.969 11.590 1.00 93.44 231 LEU A C 1
ATOM 1788 O O . LEU A 1 231 ? -8.366 8.711 12.351 1.00 93.44 231 LEU A O 1
ATOM 1792 N N . LEU A 1 232 ? -10.231 8.210 11.198 1.00 92.12 232 LEU A N 1
ATOM 1793 C CA . LEU A 1 232 ? -10.976 9.409 11.561 1.00 92.12 232 LEU A CA 1
ATOM 1794 C C . LEU A 1 232 ? -12.375 9.092 12.039 1.00 92.12 232 LEU A C 1
ATOM 1796 O O . LEU A 1 232 ? -12.925 8.042 11.716 1.00 92.12 232 LEU A O 1
ATOM 1800 N N . GLU A 1 233 ? -12.947 10.050 12.764 1.00 91.50 233 GLU A N 1
ATOM 1801 C CA . GLU A 1 233 ? -14.378 10.059 13.014 1.00 91.50 233 GLU A CA 1
ATOM 1802 C C . GLU A 1 233 ? -15.143 10.394 11.733 1.00 91.50 233 GLU A C 1
ATOM 1804 O O . GLU A 1 233 ? -14.802 11.337 11.013 1.00 91.50 233 GLU A O 1
ATOM 1809 N N . VAL A 1 234 ? -16.183 9.616 11.457 1.00 89.25 234 VAL A N 1
ATOM 1810 C CA . VAL A 1 234 ? -17.056 9.757 10.296 1.00 89.25 234 VAL A CA 1
ATOM 1811 C C . VAL A 1 234 ? -18.518 9.791 10.724 1.00 89.25 234 VAL A C 1
ATOM 1813 O O . VAL A 1 234 ? -18.886 9.284 11.787 1.00 89.25 234 VAL A O 1
ATOM 1816 N N . ASP A 1 235 ? -19.354 10.415 9.901 1.00 88.00 235 ASP A N 1
ATOM 1817 C CA . ASP A 1 235 ? -20.807 10.348 10.034 1.00 88.00 235 ASP A CA 1
ATOM 1818 C C . ASP A 1 235 ? -21.383 9.037 9.459 1.00 88.00 235 ASP A C 1
ATOM 1820 O O . ASP A 1 235 ? -20.658 8.147 9.012 1.00 88.00 235 ASP A O 1
ATOM 1824 N N . ALA A 1 236 ? -22.713 8.907 9.474 1.00 83.38 236 ALA A N 1
ATOM 1825 C CA . ALA A 1 236 ? -23.409 7.723 8.965 1.00 83.38 236 ALA A CA 1
ATOM 1826 C C . ALA A 1 236 ? -23.234 7.494 7.449 1.00 83.38 236 ALA A C 1
ATOM 1828 O O . ALA A 1 236 ? -23.496 6.391 6.971 1.00 83.38 236 ALA A O 1
ATOM 1829 N N . ASP A 1 237 ? -22.801 8.514 6.702 1.00 81.62 237 ASP A N 1
ATOM 1830 C CA . ASP A 1 237 ? -22.526 8.438 5.267 1.00 81.62 237 ASP A CA 1
ATOM 1831 C C . ASP A 1 237 ? -21.034 8.148 4.984 1.00 81.62 237 ASP A C 1
ATOM 1833 O O . ASP A 1 237 ? -20.626 8.058 3.824 1.00 81.62 237 ASP A O 1
ATOM 1837 N N . GLY A 1 238 ? -20.214 7.963 6.028 1.00 79.94 238 GLY A N 1
ATOM 1838 C CA . GLY A 1 238 ? -18.778 7.701 5.918 1.00 79.94 238 GLY A CA 1
ATOM 1839 C C . GLY A 1 238 ? -17.948 8.953 5.627 1.00 79.94 238 GLY A C 1
ATOM 1840 O O . GLY A 1 238 ? -16.803 8.841 5.187 1.00 79.94 238 GLY A O 1
ATOM 1841 N N . ILE A 1 239 ? -18.507 10.145 5.849 1.00 85.12 239 ILE A N 1
ATOM 1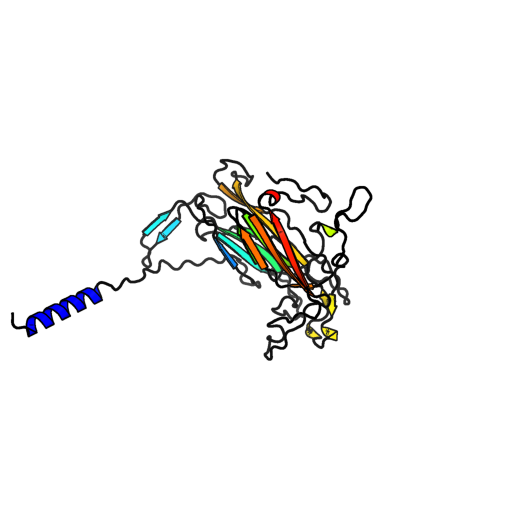842 C CA . ILE A 1 239 ? -17.822 11.413 5.609 1.00 85.12 239 ILE A CA 1
ATOM 1843 C C . ILE A 1 239 ? -17.094 11.857 6.884 1.00 85.12 239 ILE A C 1
ATOM 1845 O O . ILE A 1 239 ? -17.725 11.926 7.944 1.00 85.12 239 ILE A O 1
ATOM 1849 N N . PRO A 1 240 ? -15.796 12.211 6.802 1.00 87.62 240 PRO A N 1
ATOM 1850 C CA . PRO A 1 240 ? -15.021 12.724 7.932 1.00 87.62 240 PRO A CA 1
ATOM 1851 C C . PRO A 1 240 ? -15.722 13.893 8.629 1.00 87.62 240 PRO A C 1
ATOM 1853 O O . PRO A 1 240 ? -15.860 14.975 8.056 1.00 87.62 240 PRO A O 1
ATOM 1856 N N . THR A 1 241 ? -16.180 13.669 9.861 1.00 86.75 241 THR A N 1
ATOM 1857 C CA . THR A 1 241 ? -16.994 14.623 10.622 1.00 86.75 241 THR A CA 1
ATOM 1858 C C . THR A 1 241 ? -16.679 14.505 12.109 1.00 86.75 241 THR A C 1
ATOM 1860 O O . THR A 1 241 ? -16.856 13.444 12.705 1.00 86.75 241 THR A O 1
ATOM 1863 N N . ASP A 1 242 ? -16.257 15.612 12.723 1.00 84.75 242 ASP A N 1
ATOM 1864 C CA . ASP A 1 242 ? -16.002 15.684 14.168 1.00 84.75 242 ASP A CA 1
ATOM 1865 C C . ASP A 1 242 ? -17.292 15.417 14.961 1.00 84.75 242 ASP A C 1
ATOM 1867 O O . ASP A 1 242 ? -18.316 16.078 14.748 1.00 84.75 242 ASP A O 1
ATOM 1871 N N . GLY A 1 243 ? -17.268 14.425 15.853 1.00 82.88 243 GLY A N 1
ATOM 1872 C CA . GLY A 1 243 ? -18.451 13.968 16.576 1.00 82.88 243 GLY A CA 1
ATOM 1873 C C . GLY A 1 243 ? -19.435 13.158 15.725 1.00 82.88 243 GLY A C 1
ATOM 1874 O O . GLY A 1 243 ? -20.587 12.999 16.135 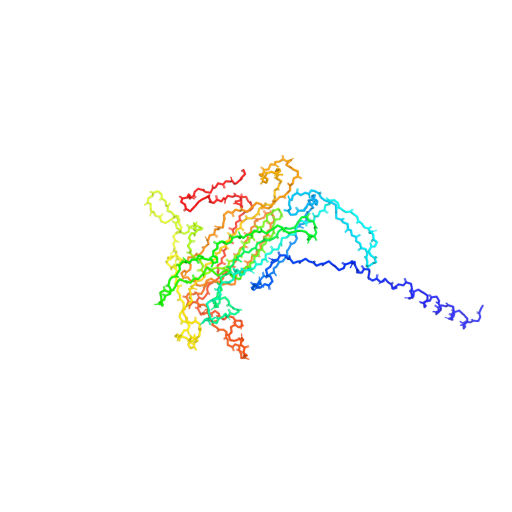1.00 82.88 243 GLY A O 1
ATOM 1875 N N . GLY A 1 244 ? -19.008 12.644 14.565 1.00 80.19 244 GLY A N 1
ATOM 1876 C CA . GLY A 1 244 ? -19.808 11.763 13.706 1.00 80.19 244 GLY A CA 1
ATOM 1877 C C . GLY A 1 244 ? -20.198 10.441 14.384 1.00 80.19 244 GLY A C 1
ATOM 1878 O O . GLY A 1 244 ? -21.234 9.861 14.061 1.00 80.19 244 GLY A O 1
ATOM 1879 N N . GLY A 1 245 ? -19.433 10.028 15.402 1.00 81.62 245 GLY A N 1
ATOM 1880 C CA . GLY A 1 245 ? -19.756 8.909 16.293 1.00 81.62 245 GLY A CA 1
ATOM 1881 C C . GLY A 1 245 ? -19.310 7.533 15.794 1.00 81.62 245 GLY A C 1
ATOM 1882 O O . GLY A 1 245 ? -19.390 6.572 16.558 1.00 81.62 245 GLY A O 1
ATOM 1883 N N . PHE A 1 246 ? -18.803 7.448 14.564 1.00 86.56 246 PHE A N 1
ATOM 1884 C CA . PHE A 1 246 ? -18.220 6.249 13.963 1.00 86.56 246 PHE A CA 1
ATOM 1885 C C . PHE A 1 246 ? -16.765 6.510 13.599 1.00 86.56 246 PHE A C 1
ATOM 1887 O O . PHE A 1 246 ? -16.379 7.661 13.441 1.00 86.56 246 PHE A O 1
ATOM 1894 N N . TYR A 1 247 ? -15.969 5.461 13.431 1.00 91.31 247 TYR A N 1
ATOM 1895 C CA . TYR A 1 247 ? -14.588 5.555 12.967 1.00 91.31 247 TYR A CA 1
ATOM 1896 C C . TYR A 1 247 ? -14.393 4.807 11.651 1.00 91.31 247 TYR A C 1
ATOM 1898 O O . TYR A 1 247 ? -14.940 3.725 11.453 1.00 91.31 247 TYR A O 1
ATOM 1906 N N . ASP A 1 248 ? -13.578 5.347 10.755 1.00 91.12 248 ASP A N 1
ATOM 1907 C CA . ASP A 1 248 ? -13.191 4.668 9.520 1.00 91.12 248 ASP A CA 1
ATOM 1908 C C . ASP A 1 248 ? -11.778 5.065 9.101 1.00 91.12 248 ASP A C 1
ATOM 1910 O O . ASP A 1 248 ? -11.283 6.134 9.465 1.00 91.12 248 ASP A O 1
ATOM 1914 N N . VAL A 1 249 ? -11.111 4.191 8.347 1.00 92.00 249 VAL A N 1
ATOM 1915 C CA . VAL A 1 249 ? -9.812 4.520 7.756 1.00 92.00 249 VAL A CA 1
ATOM 1916 C C . VAL A 1 249 ? -10.046 5.086 6.369 1.00 92.00 249 VAL A C 1
ATOM 1918 O O . VAL A 1 249 ? -10.415 4.371 5.436 1.00 92.00 249 VAL A O 1
ATOM 1921 N N . ILE A 1 250 ? -9.782 6.379 6.239 1.00 90.81 250 ILE A N 1
ATOM 1922 C CA . ILE A 1 250 ? -9.890 7.097 4.979 1.00 90.81 250 ILE A CA 1
ATOM 1923 C C . ILE A 1 250 ? -8.572 6.955 4.230 1.00 90.81 250 ILE A C 1
ATOM 1925 O O . ILE A 1 250 ? -7.527 7.424 4.695 1.00 90.81 250 ILE A O 1
ATOM 1929 N N . TRP A 1 251 ? -8.635 6.278 3.086 1.00 90.62 251 TRP A N 1
ATOM 1930 C CA . TRP A 1 251 ? -7.496 6.042 2.207 1.00 90.62 251 TRP A CA 1
ATOM 1931 C C . TRP A 1 251 ? -7.376 7.146 1.163 1.00 90.62 251 TRP A C 1
ATOM 1933 O O . TRP A 1 251 ? -8.352 7.529 0.519 1.00 90.62 251 TRP A O 1
ATOM 1943 N N . THR A 1 252 ? -6.160 7.644 0.985 1.00 87.00 252 THR A N 1
ATOM 1944 C CA . THR A 1 252 ? -5.802 8.561 -0.092 1.00 87.00 252 THR A CA 1
ATOM 1945 C C . THR A 1 252 ? -5.619 7.793 -1.394 1.00 87.00 252 THR A C 1
ATOM 1947 O O . THR A 1 252 ? -5.439 6.573 -1.391 1.00 87.00 252 THR A O 1
ATOM 1950 N N . LYS A 1 253 ? -5.578 8.523 -2.515 1.00 86.12 253 LYS A N 1
ATOM 1951 C CA . LYS A 1 253 ? -5.122 7.960 -3.788 1.00 86.12 253 LYS A CA 1
ATOM 1952 C C . LYS A 1 253 ? -3.729 7.335 -3.610 1.00 86.12 253 LYS A C 1
ATOM 1954 O O . LYS A 1 253 ? -2.901 7.873 -2.870 1.00 86.12 253 LYS A O 1
ATOM 1959 N N . ALA A 1 254 ? -3.507 6.201 -4.269 1.00 91.88 254 ALA A N 1
ATOM 1960 C CA . ALA A 1 254 ? -2.200 5.570 -4.349 1.00 91.88 254 ALA A CA 1
ATOM 1961 C C . ALA A 1 254 ? -1.234 6.422 -5.188 1.00 91.88 254 ALA A C 1
ATOM 1963 O O . ALA A 1 254 ? -1.593 6.915 -6.259 1.00 91.88 254 ALA A O 1
ATOM 1964 N N . GLU A 1 255 ? -0.004 6.566 -4.711 1.00 91.31 255 GLU A N 1
ATOM 1965 C CA . GLU A 1 255 ? 1.059 7.352 -5.334 1.00 91.31 255 GLU A CA 1
ATOM 1966 C C . GLU A 1 255 ? 2.218 6.438 -5.714 1.00 91.31 255 GLU A C 1
ATOM 1968 O O . GLU A 1 255 ? 2.615 5.549 -4.950 1.00 91.31 255 GLU A O 1
ATOM 1973 N N . ARG A 1 256 ? 2.774 6.670 -6.901 1.00 93.06 256 ARG A N 1
ATOM 1974 C CA . ARG A 1 256 ? 3.905 5.913 -7.427 1.00 93.06 256 ARG A CA 1
ATOM 1975 C C . ARG A 1 256 ? 5.199 6.651 -7.118 1.00 93.06 256 ARG A C 1
ATOM 1977 O O . ARG A 1 256 ? 5.281 7.864 -7.276 1.00 93.06 256 ARG A O 1
ATOM 1984 N N . LEU A 1 257 ? 6.229 5.917 -6.707 1.00 92.00 257 LEU A N 1
ATOM 1985 C CA . LEU A 1 257 ? 7.533 6.491 -6.369 1.00 92.00 257 LEU A CA 1
ATOM 1986 C C . LEU A 1 257 ? 8.579 6.279 -7.467 1.00 92.00 257 LEU A C 1
ATOM 1988 O O . LEU A 1 257 ? 9.494 7.090 -7.592 1.00 92.00 257 LEU A O 1
ATOM 1992 N N . THR A 1 258 ? 8.468 5.208 -8.256 1.00 93.00 258 THR A N 1
ATOM 1993 C CA . THR A 1 258 ? 9.506 4.804 -9.219 1.00 93.00 258 THR A CA 1
ATOM 1994 C C . THR A 1 258 ? 8.923 4.593 -10.619 1.00 93.00 258 THR A C 1
ATOM 1996 O O . THR A 1 258 ? 7.709 4.520 -10.806 1.00 93.00 258 THR A O 1
ATOM 1999 N N . SER A 1 259 ? 9.773 4.588 -11.645 1.00 91.75 259 SER A N 1
ATOM 2000 C CA . SER A 1 259 ? 9.343 4.556 -13.054 1.00 91.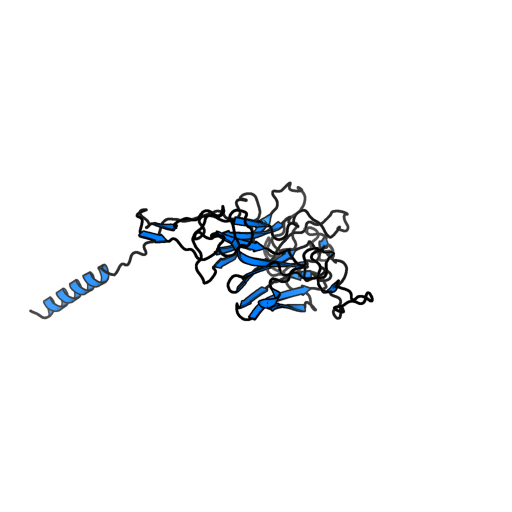75 259 SER A CA 1
ATOM 2001 C C . SER A 1 259 ? 9.281 3.160 -13.672 1.00 91.75 259 SER A C 1
ATOM 2003 O O . SER A 1 259 ? 8.691 2.989 -14.736 1.00 91.75 259 SER A O 1
ATOM 2005 N N . GLY A 1 260 ? 9.911 2.171 -13.032 1.00 92.50 260 GLY A N 1
ATOM 2006 C CA . GLY A 1 260 ? 10.159 0.863 -13.635 1.00 92.50 260 GLY A CA 1
ATOM 2007 C C . GLY A 1 260 ? 11.340 0.881 -14.608 1.00 92.50 260 GLY A C 1
ATOM 2008 O O . GLY A 1 260 ? 11.540 -0.070 -15.352 1.00 92.50 260 GLY A O 1
ATOM 2009 N N . ARG A 1 261 ? 12.152 1.948 -14.623 1.00 92.69 261 ARG A N 1
ATOM 2010 C CA . ARG A 1 261 ? 13.433 1.985 -15.350 1.00 92.69 261 ARG A CA 1
ATOM 2011 C C . ARG A 1 261 ? 14.463 1.011 -14.771 1.00 92.69 261 ARG A C 1
ATOM 2013 O O . ARG A 1 261 ? 15.382 0.586 -15.464 1.00 92.69 261 ARG A O 1
ATOM 2020 N N . ARG A 1 262 ? 14.303 0.683 -13.492 1.00 92.06 262 ARG A N 1
ATOM 2021 C CA . ARG A 1 262 ? 15.067 -0.301 -12.727 1.00 92.06 262 ARG A CA 1
ATOM 2022 C C . ARG A 1 262 ? 14.071 -1.155 -11.954 1.00 92.06 262 ARG A C 1
ATOM 2024 O O . ARG A 1 262 ? 13.006 -0.659 -11.585 1.00 92.06 262 ARG A O 1
ATOM 2031 N N . ASP A 1 263 ? 14.399 -2.416 -11.724 1.00 92.25 263 ASP A N 1
ATOM 2032 C CA . ASP A 1 263 ? 13.473 -3.367 -11.118 1.00 92.25 263 ASP A CA 1
ATOM 2033 C C . ASP A 1 263 ? 13.454 -3.206 -9.599 1.00 92.25 263 ASP A C 1
ATOM 2035 O O . ASP A 1 263 ? 14.432 -3.530 -8.914 1.00 92.25 263 ASP A O 1
ATOM 2039 N N . ALA A 1 264 ? 12.353 -2.661 -9.077 1.00 92.25 264 ALA A N 1
ATOM 2040 C CA . ALA A 1 264 ? 12.183 -2.467 -7.649 1.00 92.25 264 ALA A CA 1
ATOM 2041 C C . ALA A 1 264 ? 11.924 -3.796 -6.930 1.00 92.25 264 ALA A C 1
ATOM 2043 O O . ALA A 1 264 ? 11.107 -4.611 -7.352 1.00 92.25 264 ALA A O 1
ATOM 2044 N N . ASN A 1 265 ? 12.579 -3.999 -5.789 1.00 88.62 265 ASN A N 1
ATOM 2045 C CA . ASN A 1 265 ? 12.353 -5.151 -4.925 1.00 88.62 265 ASN A CA 1
ATOM 2046 C C . ASN A 1 265 ? 12.636 -4.808 -3.454 1.00 88.62 265 ASN A C 1
ATOM 2048 O O . ASN A 1 265 ? 13.211 -3.770 -3.134 1.00 88.62 265 ASN A O 1
ATOM 2052 N N . ARG A 1 266 ? 12.265 -5.709 -2.539 1.00 86.94 266 ARG A N 1
ATOM 2053 C CA . ARG A 1 266 ? 12.615 -5.664 -1.114 1.00 86.94 266 ARG A CA 1
ATOM 2054 C C . ARG A 1 266 ? 12.245 -4.327 -0.456 1.00 86.94 266 ARG A C 1
ATOM 2056 O O . ARG A 1 266 ? 13.106 -3.609 0.048 1.00 86.94 266 ARG A O 1
ATOM 2063 N N . LEU A 1 267 ? 10.951 -4.023 -0.453 1.00 91.88 267 LEU A N 1
ATOM 2064 C CA . LEU A 1 267 ? 10.397 -2.870 0.247 1.00 91.88 267 LEU A CA 1
ATOM 2065 C C . LEU A 1 267 ? 10.353 -3.118 1.762 1.00 91.88 267 LEU A C 1
ATOM 2067 O O . LEU A 1 267 ? 9.918 -4.173 2.222 1.00 91.88 267 LEU A O 1
ATOM 2071 N N . GLU A 1 268 ? 10.785 -2.128 2.535 1.00 93.81 268 GLU A N 1
ATOM 2072 C CA . GLU A 1 268 ? 10.723 -2.106 3.997 1.00 93.81 268 GLU A CA 1
ATOM 2073 C C . GLU A 1 268 ? 10.252 -0.726 4.461 1.00 93.81 268 GLU A C 1
ATOM 2075 O O . GLU A 1 268 ? 10.573 0.292 3.842 1.00 93.81 268 GLU A O 1
ATOM 2080 N N . MET A 1 269 ? 9.487 -0.683 5.552 1.00 95.12 269 MET A N 1
ATOM 2081 C CA . MET A 1 269 ? 8.837 0.538 6.031 1.00 95.12 269 MET A CA 1
ATOM 2082 C C . MET A 1 269 ? 8.854 0.615 7.551 1.00 95.12 269 MET A C 1
ATOM 2084 O O . MET A 1 269 ? 8.860 -0.400 8.250 1.00 95.12 269 MET A O 1
ATOM 2088 N N . ASN A 1 270 ? 8.851 1.834 8.076 1.00 95.56 270 ASN A N 1
ATOM 2089 C CA . ASN A 1 270 ? 8.711 2.089 9.501 1.00 95.56 270 ASN A CA 1
ATOM 2090 C C . ASN A 1 270 ? 8.064 3.467 9.720 1.00 95.56 270 ASN A C 1
ATOM 2092 O O . ASN A 1 270 ? 7.975 4.277 8.795 1.00 95.56 270 ASN A O 1
ATOM 2096 N N . GLY A 1 271 ? 7.581 3.725 10.930 1.00 94.81 271 GLY A N 1
ATOM 2097 C CA . GLY A 1 271 ? 6.909 4.971 11.261 1.00 94.81 271 GLY A CA 1
ATOM 2098 C C . GLY A 1 271 ? 6.935 5.269 12.751 1.00 94.81 271 GLY A C 1
ATOM 2099 O O . GLY A 1 271 ? 6.978 4.373 13.592 1.00 94.81 271 GLY A O 1
ATOM 2100 N N . ASP A 1 272 ? 6.903 6.557 13.064 1.00 94.50 272 ASP A N 1
ATOM 2101 C CA . ASP A 1 272 ? 6.821 7.092 14.415 1.00 94.50 272 ASP A CA 1
ATOM 2102 C C . ASP A 1 272 ? 5.829 8.256 14.433 1.00 94.50 272 ASP A C 1
ATOM 2104 O O . ASP A 1 272 ? 5.879 9.143 13.581 1.00 94.50 272 ASP A O 1
ATOM 2108 N N . SER A 1 273 ? 4.931 8.281 15.419 1.00 92.38 273 SER A N 1
ATOM 2109 C CA . SER A 1 273 ? 3.841 9.266 15.458 1.00 92.38 273 SER A CA 1
ATOM 2110 C C . SER A 1 273 ? 4.332 10.711 15.574 1.00 92.38 273 SER A C 1
ATOM 2112 O O . SER A 1 273 ? 3.614 11.627 15.178 1.00 92.38 273 SER A O 1
ATOM 2114 N N . ALA A 1 274 ? 5.535 10.934 16.114 1.00 90.44 274 ALA A N 1
ATOM 2115 C CA . ALA A 1 274 ? 6.098 12.273 16.253 1.00 90.44 274 ALA A CA 1
ATOM 2116 C C . ALA A 1 274 ? 6.886 12.725 15.014 1.00 90.44 274 ALA A C 1
ATOM 2118 O O . ALA A 1 274 ? 7.001 13.927 14.782 1.00 90.44 274 ALA A O 1
ATOM 2119 N N . SER A 1 275 ? 7.430 11.786 14.237 1.00 91.38 275 SER A N 1
ATOM 2120 C CA . SER A 1 275 ? 8.371 12.081 13.148 1.00 91.38 275 SER A CA 1
ATOM 2121 C C . SER A 1 275 ? 7.745 11.935 11.759 1.00 91.38 275 SER A C 1
ATOM 2123 O O . SER A 1 275 ? 7.972 12.776 10.889 1.00 91.38 275 SER A O 1
ATOM 2125 N N . GLY A 1 276 ? 6.948 10.888 11.553 1.00 94.69 276 GLY A N 1
ATOM 2126 C CA . GLY A 1 276 ? 6.376 10.518 10.264 1.00 94.69 276 GLY A CA 1
ATOM 2127 C C . GLY A 1 276 ? 6.753 9.095 9.871 1.00 94.69 276 GLY A C 1
ATOM 2128 O O . GLY A 1 276 ? 7.000 8.242 10.725 1.00 94.69 276 GLY A O 1
ATOM 2129 N N . PHE A 1 277 ? 6.801 8.844 8.570 1.00 96.94 277 PHE A N 1
ATOM 2130 C CA . PHE A 1 277 ? 7.077 7.529 8.007 1.00 96.94 277 PHE A CA 1
ATOM 2131 C C . PHE A 1 277 ? 8.318 7.555 7.134 1.00 96.94 277 PHE A C 1
ATOM 2133 O O . PHE A 1 277 ? 8.646 8.568 6.516 1.00 96.94 277 PHE A O 1
ATOM 2140 N N . MET A 1 278 ? 8.979 6.409 7.050 1.00 96.06 278 MET A N 1
ATOM 2141 C CA . MET A 1 278 ? 10.108 6.190 6.166 1.00 96.06 278 MET A CA 1
ATOM 2142 C C . MET A 1 278 ? 10.004 4.837 5.482 1.00 96.06 278 MET A C 1
ATOM 2144 O O . MET A 1 278 ? 9.452 3.879 6.029 1.00 96.06 278 MET A O 1
ATOM 2148 N N . MET A 1 279 ? 10.573 4.759 4.288 1.00 95.38 279 MET A N 1
ATOM 2149 C CA . MET A 1 279 ? 10.642 3.533 3.514 1.00 95.38 279 MET A CA 1
ATOM 2150 C C . MET A 1 279 ? 11.973 3.402 2.787 1.00 95.38 279 MET A C 1
ATOM 2152 O O . MET A 1 279 ? 12.618 4.395 2.444 1.00 95.38 279 MET A O 1
ATOM 2156 N N . THR A 1 280 ? 12.362 2.157 2.547 1.00 96.06 280 THR A N 1
ATOM 2157 C CA . THR A 1 280 ? 13.528 1.794 1.745 1.00 96.06 280 THR A CA 1
ATOM 2158 C C . THR A 1 280 ? 13.177 0.677 0.787 1.00 96.06 280 THR A C 1
ATOM 2160 O O . THR A 1 280 ? 12.436 -0.230 1.161 1.00 96.06 280 THR A O 1
ATOM 2163 N N . TRP A 1 281 ? 13.758 0.701 -0.404 1.00 94.12 281 TRP A N 1
ATOM 2164 C CA . TRP A 1 281 ? 13.622 -0.367 -1.392 1.00 94.12 281 TRP A CA 1
ATOM 2165 C C . TRP A 1 281 ? 14.921 -0.533 -2.176 1.00 94.12 281 TRP A C 1
ATOM 2167 O O . TRP A 1 281 ? 15.773 0.357 -2.192 1.00 94.12 281 TRP A O 1
ATOM 2177 N N . GLN A 1 282 ? 15.088 -1.692 -2.799 1.00 91.56 282 GLN A N 1
ATOM 2178 C CA . GLN A 1 282 ? 16.199 -1.986 -3.698 1.00 91.56 282 GLN A CA 1
ATOM 2179 C C . GLN A 1 282 ? 15.769 -1.758 -5.144 1.00 91.56 282 GLN A C 1
ATOM 2181 O O . GLN A 1 282 ? 14.625 -2.047 -5.480 1.00 91.56 282 GLN A O 1
ATOM 2186 N N . GLU A 1 283 ? 16.683 -1.296 -5.999 1.00 90.81 283 GLU A N 1
ATOM 2187 C CA . GLU A 1 283 ? 16.463 -1.265 -7.450 1.00 90.81 283 GLU A CA 1
ATOM 2188 C C . GLU A 1 283 ? 17.644 -1.823 -8.235 1.00 90.81 283 GLU A C 1
ATOM 2190 O O . GLU A 1 283 ? 18.760 -1.276 -8.214 1.00 90.81 283 GLU A O 1
ATOM 2195 N N . ASP A 1 284 ? 17.359 -2.878 -8.990 1.00 89.50 284 ASP A N 1
ATOM 2196 C CA . ASP A 1 284 ? 18.318 -3.563 -9.845 1.00 89.50 284 ASP A CA 1
ATOM 2197 C C . ASP A 1 284 ? 18.252 -3.006 -11.281 1.00 89.50 284 ASP A C 1
ATOM 2199 O O . ASP A 1 284 ? 17.169 -2.966 -11.871 1.00 89.50 284 ASP A O 1
ATOM 2203 N N . PRO A 1 285 ? 19.370 -2.550 -11.871 1.00 88.69 285 PRO A N 1
ATOM 2204 C CA . PRO A 1 285 ? 19.364 -2.027 -13.236 1.00 88.69 285 PRO A CA 1
ATOM 2205 C C . PRO A 1 285 ? 19.205 -3.117 -14.312 1.00 88.69 285 PRO A C 1
ATOM 2207 O O . PRO A 1 285 ? 18.822 -2.802 -15.437 1.00 88.69 285 PRO A O 1
ATOM 2210 N N . GLU A 1 286 ? 19.503 -4.379 -13.994 1.00 87.00 286 GLU A N 1
ATOM 2211 C CA . GLU A 1 286 ? 19.476 -5.520 -14.924 1.00 87.00 286 GLU A CA 1
ATOM 2212 C C . GLU A 1 286 ? 18.313 -6.492 -14.645 1.00 87.00 286 GLU A C 1
ATOM 2214 O O . GLU A 1 286 ? 18.248 -7.578 -15.231 1.00 87.00 286 GLU A O 1
ATOM 2219 N N . GLY A 1 287 ? 17.387 -6.102 -13.764 1.00 83.69 287 GLY A N 1
ATOM 2220 C CA . GLY A 1 287 ? 16.274 -6.941 -13.339 1.00 83.69 287 GLY A CA 1
ATOM 2221 C C . GLY A 1 287 ? 16.673 -7.932 -12.257 1.00 83.69 287 GLY A C 1
ATOM 2222 O O . GLY A 1 287 ? 17.850 -8.189 -12.011 1.00 83.69 287 GLY A O 1
ATOM 2223 N N . LEU A 1 288 ? 15.691 -8.510 -11.575 1.00 78.81 288 LEU A N 1
ATOM 2224 C CA . LEU A 1 288 ? 15.990 -9.488 -10.533 1.00 78.81 288 LEU A CA 1
ATOM 2225 C C . LEU A 1 288 ? 16.706 -10.721 -11.086 1.00 78.81 288 LEU A C 1
ATOM 2227 O O . LEU A 1 288 ? 16.391 -11.232 -12.155 1.00 78.81 288 LEU A O 1
ATOM 2231 N N . ARG A 1 289 ? 17.683 -11.239 -10.338 1.00 70.88 289 ARG A N 1
ATOM 2232 C CA . ARG A 1 289 ? 18.358 -12.478 -10.719 1.00 70.88 289 ARG A CA 1
ATOM 2233 C C . ARG A 1 289 ? 17.704 -13.676 -10.027 1.00 70.88 289 ARG A C 1
ATOM 2235 O O . ARG A 1 289 ? 17.539 -13.648 -8.799 1.00 70.88 289 ARG A O 1
ATOM 2242 N N . PRO A 1 290 ? 17.422 -14.771 -10.756 1.00 63.91 290 PRO A N 1
ATOM 2243 C CA . PRO A 1 290 ? 16.923 -15.994 -10.144 1.00 63.91 290 PRO A CA 1
ATOM 2244 C C . PRO A 1 290 ? 17.959 -16.534 -9.148 1.00 63.91 290 PRO A C 1
ATOM 2246 O O . PRO A 1 290 ? 19.174 -16.460 -9.379 1.00 63.91 290 PRO A O 1
ATOM 2249 N N . GLY A 1 291 ? 17.485 -17.055 -8.019 1.00 58.91 291 GLY A N 1
ATOM 2250 C CA . GLY A 1 291 ? 18.339 -17.686 -7.015 1.00 58.91 291 GLY A CA 1
ATOM 2251 C C . GLY A 1 291 ? 19.040 -18.943 -7.555 1.00 58.91 291 GLY A C 1
ATOM 2252 O O . GLY A 1 291 ? 18.667 -19.522 -8.568 1.00 58.91 291 GLY A O 1
ATOM 2253 N N . GLN A 1 292 ? 20.080 -19.417 -6.866 1.00 52.94 292 GLN A N 1
ATOM 2254 C CA . GLN A 1 292 ? 20.746 -20.693 -7.197 1.00 52.94 292 GLN A CA 1
ATOM 2255 C C . GLN A 1 292 ? 20.311 -21.842 -6.268 1.00 52.94 292 GLN A C 1
ATOM 2257 O O . GLN A 1 292 ? 21.086 -22.769 -6.024 1.00 52.94 292 GLN A O 1
ATOM 2262 N N . GLY A 1 293 ? 19.101 -21.774 -5.702 1.00 49.12 293 GLY A N 1
ATOM 2263 C CA . GLY A 1 293 ? 18.587 -22.809 -4.804 1.00 49.12 293 GLY A CA 1
ATOM 2264 C C . GLY A 1 293 ? 18.431 -24.148 -5.529 1.00 49.12 293 GLY A C 1
ATOM 2265 O O . GLY A 1 293 ? 17.710 -24.261 -6.519 1.00 49.12 293 GLY A O 1
ATOM 2266 N N . LEU A 1 294 ? 19.139 -25.176 -5.055 1.00 40.94 294 LEU A N 1
ATOM 2267 C CA . LEU A 1 294 ? 19.050 -26.536 -5.588 1.00 40.94 294 LEU A CA 1
ATOM 2268 C C . LEU A 1 294 ? 17.841 -27.255 -4.970 1.00 40.94 294 LEU A C 1
ATOM 2270 O O . LEU A 1 294 ? 17.980 -27.977 -3.986 1.00 40.94 294 LEU A O 1
ATOM 2274 N N . GLY A 1 295 ? 16.672 -27.099 -5.587 1.00 41.72 295 GLY A N 1
ATOM 2275 C CA . GLY A 1 295 ? 15.447 -27.820 -5.243 1.00 41.72 295 GLY A CA 1
ATOM 2276 C C . GLY A 1 295 ? 14.329 -27.540 -6.257 1.00 41.72 295 GLY A C 1
ATOM 2277 O O . GLY A 1 295 ? 14.338 -26.479 -6.883 1.00 41.72 295 GLY A O 1
ATOM 2278 N N . PRO A 1 296 ? 13.377 -28.467 -6.479 1.00 35.12 296 PRO A N 1
ATOM 2279 C CA . PRO A 1 296 ? 12.228 -28.212 -7.349 1.00 35.12 296 PRO A CA 1
ATOM 2280 C C . PRO A 1 296 ? 11.407 -27.044 -6.778 1.00 35.12 296 PRO A C 1
ATOM 2282 O O . PRO A 1 296 ? 10.864 -27.155 -5.684 1.00 35.12 296 PRO A O 1
ATOM 2285 N N . GLY A 1 297 ? 11.383 -25.915 -7.492 1.00 49.72 297 GLY A N 1
ATOM 2286 C CA . GLY A 1 297 ? 10.771 -24.656 -7.039 1.00 49.72 297 GLY A CA 1
ATOM 2287 C C . GLY A 1 297 ? 11.689 -23.719 -6.233 1.00 49.72 297 GLY A C 1
ATOM 2288 O O . GLY A 1 297 ? 11.317 -22.578 -5.992 1.00 49.72 297 GLY A O 1
ATOM 2289 N N . GLU A 1 298 ? 12.908 -24.134 -5.861 1.00 44.03 298 GLU A N 1
ATOM 2290 C CA . GLU A 1 298 ? 13.844 -23.308 -5.071 1.00 44.03 298 GLU A CA 1
ATOM 2291 C C . GLU A 1 298 ? 14.825 -22.471 -5.911 1.00 44.03 298 GLU A C 1
ATOM 2293 O O . GLU A 1 298 ? 15.530 -21.629 -5.356 1.00 44.03 298 GLU A O 1
ATOM 2298 N N . GLY A 1 299 ? 14.826 -22.614 -7.244 1.00 41.31 299 GLY A N 1
ATOM 2299 C CA . GLY A 1 299 ? 15.616 -21.771 -8.164 1.00 41.31 299 GLY A CA 1
ATOM 2300 C C . GLY A 1 299 ? 15.244 -20.279 -8.135 1.00 41.31 299 GLY A C 1
ATOM 2301 O O . GLY A 1 299 ? 15.887 -19.459 -8.775 1.00 41.31 299 GLY A O 1
ATOM 2302 N N . TRP A 1 300 ? 14.226 -19.920 -7.358 1.00 49.09 300 TRP A N 1
ATOM 2303 C CA . TRP A 1 300 ? 13.769 -18.551 -7.151 1.00 49.09 300 TRP A CA 1
ATOM 2304 C C . TRP A 1 300 ? 13.697 -18.149 -5.670 1.00 49.09 300 TRP A C 1
ATOM 2306 O O . TRP A 1 300 ? 13.355 -17.014 -5.339 1.00 49.09 300 TRP A O 1
ATOM 2316 N N . SER A 1 301 ? 14.056 -19.057 -4.756 1.00 43.41 301 SER A N 1
ATOM 2317 C CA . SER A 1 301 ? 14.121 -18.756 -3.328 1.00 43.41 301 SER A CA 1
ATOM 2318 C C . SER A 1 301 ? 15.433 -18.036 -3.021 1.00 43.41 301 SER A C 1
ATOM 2320 O O . SER A 1 301 ? 16.521 -18.584 -3.203 1.00 43.41 301 SER A O 1
ATOM 2322 N N . GLY A 1 302 ? 15.328 -16.782 -2.579 1.00 45.69 302 GLY A N 1
ATOM 2323 C CA . GLY A 1 302 ? 16.480 -15.924 -2.309 1.00 45.69 302 GLY A CA 1
ATOM 2324 C C . GLY A 1 302 ? 17.017 -15.257 -3.572 1.00 45.69 302 GLY A C 1
ATOM 2325 O O . GLY A 1 302 ? 18.171 -15.487 -3.933 1.00 45.69 302 GLY A O 1
ATOM 2326 N N . ALA A 1 303 ? 16.177 -14.443 -4.226 1.00 48.88 303 ALA A N 1
ATOM 2327 C CA . ALA A 1 303 ? 16.599 -13.549 -5.302 1.00 48.88 303 ALA A CA 1
ATOM 2328 C C . ALA A 1 303 ? 17.920 -12.864 -4.917 1.00 48.88 303 ALA A C 1
ATOM 2330 O O . ALA A 1 303 ? 18.030 -12.220 -3.869 1.00 48.88 303 ALA A O 1
ATOM 2331 N N . VAL A 1 304 ? 18.940 -13.085 -5.742 1.00 56.06 304 VAL A N 1
ATOM 2332 C CA . VAL A 1 304 ? 20.234 -12.420 -5.615 1.00 56.06 304 VAL A CA 1
ATOM 2333 C C . VAL A 1 304 ? 20.136 -11.160 -6.462 1.00 56.06 304 VAL A C 1
ATOM 2335 O O . VAL A 1 304 ? 19.529 -11.172 -7.525 1.00 56.06 304 VAL A O 1
ATOM 2338 N N . VAL A 1 305 ? 20.706 -10.065 -5.991 1.00 60.75 305 VAL A N 1
ATOM 2339 C CA . VAL A 1 305 ? 20.753 -8.825 -6.765 1.00 60.75 305 VAL A CA 1
ATOM 2340 C C . VAL A 1 305 ? 21.987 -8.816 -7.668 1.00 60.75 305 VAL A C 1
ATOM 2342 O O . VAL A 1 305 ? 23.029 -9.389 -7.316 1.00 60.75 305 VAL A O 1
ATOM 2345 N N . ASN A 1 306 ? 21.899 -8.187 -8.834 1.00 71.38 306 ASN A N 1
ATOM 2346 C CA . ASN A 1 306 ? 23.053 -7.930 -9.682 1.00 71.38 306 ASN A CA 1
ATOM 2347 C C . ASN A 1 306 ? 23.975 -6.894 -9.031 1.00 71.38 306 ASN A C 1
ATOM 2349 O O . ASN A 1 306 ? 23.620 -6.170 -8.091 1.00 71.38 306 ASN A O 1
ATOM 2353 N N . GLN A 1 307 ? 25.210 -6.827 -9.534 1.00 73.06 307 GLN A N 1
ATOM 2354 C CA . GLN A 1 307 ? 26.095 -5.715 -9.193 1.00 73.06 307 GLN A CA 1
ATOM 2355 C C . GLN A 1 307 ? 25.430 -4.400 -9.618 1.00 73.06 307 GLN A C 1
ATOM 2357 O O . GLN A 1 307 ? 24.702 -4.380 -10.599 1.00 73.06 307 GLN A O 1
ATOM 2362 N N . GLN A 1 308 ? 25.709 -3.309 -8.897 1.00 83.31 308 GLN A N 1
ATOM 2363 C CA . GLN A 1 308 ? 25.084 -1.990 -9.111 1.00 83.31 308 GLN A CA 1
ATOM 2364 C C . GLN A 1 308 ? 23.613 -1.883 -8.688 1.00 83.31 308 GLN A C 1
ATOM 2366 O O . GLN A 1 308 ? 22.997 -0.856 -8.944 1.00 83.31 308 GLN A O 1
ATOM 2371 N N . THR A 1 309 ? 23.064 -2.886 -7.997 1.00 86.69 309 THR A N 1
ATOM 2372 C CA . THR A 1 309 ? 21.798 -2.702 -7.279 1.00 86.69 309 THR A CA 1
ATOM 2373 C C . THR A 1 309 ? 21.974 -1.697 -6.154 1.00 86.69 309 THR A C 1
ATOM 2375 O O . THR A 1 309 ? 22.860 -1.847 -5.306 1.00 86.69 309 THR A O 1
ATOM 2378 N N . ASP A 1 310 ? 21.109 -0.689 -6.152 1.00 89.50 310 ASP A N 1
ATOM 2379 C CA . ASP A 1 310 ? 21.154 0.427 -5.218 1.00 89.50 310 ASP A CA 1
ATOM 2380 C C . ASP A 1 310 ? 20.034 0.309 -4.178 1.00 89.50 310 ASP A C 1
ATOM 2382 O O . ASP A 1 310 ? 19.009 -0.336 -4.407 1.00 89.50 310 ASP A O 1
ATOM 2386 N N . LEU A 1 311 ? 20.254 0.922 -3.013 1.00 91.44 311 LEU A N 1
ATOM 2387 C CA . LEU A 1 311 ? 19.257 1.054 -1.954 1.00 91.44 311 LEU A CA 1
ATOM 2388 C C . LEU A 1 311 ? 18.750 2.494 -1.932 1.00 91.44 311 LEU A C 1
ATOM 2390 O O . LEU A 1 311 ? 19.533 3.429 -1.750 1.00 91.44 311 LEU A O 1
ATOM 2394 N N . TRP A 1 312 ? 17.440 2.651 -2.040 1.00 93.31 312 TRP A N 1
ATOM 2395 C CA . TRP A 1 312 ? 16.757 3.934 -2.005 1.00 93.31 312 TRP A CA 1
ATOM 2396 C C . TRP A 1 312 ? 16.103 4.176 -0.652 1.00 93.31 312 TRP A C 1
ATOM 2398 O O . TRP A 1 312 ? 15.794 3.240 0.088 1.00 93.31 312 TRP A O 1
ATOM 2408 N N . TYR A 1 313 ? 15.904 5.450 -0.328 1.00 93.69 313 TYR A N 1
ATOM 2409 C CA . TYR A 1 313 ? 15.260 5.898 0.900 1.00 93.69 313 TYR A CA 1
ATOM 2410 C C . TYR A 1 313 ? 14.334 7.070 0.590 1.00 93.69 313 TYR A C 1
ATOM 2412 O O . TYR A 1 313 ? 14.747 8.032 -0.057 1.00 93.69 313 TYR A O 1
ATOM 2420 N N . SER A 1 314 ? 13.110 7.007 1.106 1.00 92.88 314 SER A N 1
ATOM 2421 C CA . SER A 1 314 ? 12.156 8.114 1.090 1.00 92.88 314 SER A CA 1
ATOM 2422 C C . SER A 1 314 ? 11.477 8.243 2.450 1.00 92.88 314 SER A C 1
ATOM 2424 O O . SER A 1 314 ? 11.435 7.295 3.238 1.00 92.88 314 SER A O 1
ATOM 2426 N N . TYR A 1 315 ? 10.962 9.431 2.743 1.00 94.31 315 TYR A N 1
ATOM 2427 C CA . TYR A 1 315 ? 10.243 9.712 3.976 1.00 94.31 315 TYR A CA 1
ATOM 2428 C C . TYR A 1 315 ? 9.149 10.748 3.744 1.00 94.31 315 TYR A C 1
ATOM 2430 O O . TYR A 1 315 ? 9.221 11.557 2.822 1.00 94.31 315 TYR A O 1
ATOM 2438 N N . ILE A 1 316 ? 8.163 10.747 4.634 1.00 93.25 316 ILE A N 1
ATOM 2439 C CA . ILE A 1 316 ? 7.115 11.760 4.701 1.00 93.25 316 ILE A CA 1
ATOM 2440 C C . ILE A 1 316 ? 6.904 12.156 6.159 1.00 93.25 316 ILE A C 1
ATOM 2442 O O . ILE A 1 316 ? 6.872 11.299 7.046 1.00 93.25 316 ILE A O 1
ATOM 2446 N N . SER A 1 317 ? 6.798 13.458 6.425 1.00 94.25 317 SER A N 1
ATOM 2447 C CA . SER A 1 317 ? 6.546 13.945 7.780 1.00 94.25 317 SER A CA 1
ATOM 2448 C C . SER A 1 317 ? 5.092 13.696 8.187 1.00 94.25 317 SER A C 1
ATOM 2450 O O . SER A 1 317 ? 4.200 13.637 7.340 1.00 94.25 317 SER A O 1
ATOM 2452 N N . THR A 1 318 ? 4.817 13.611 9.491 1.00 91.00 318 THR A N 1
ATOM 2453 C CA . THR A 1 318 ? 3.431 13.506 9.982 1.00 91.00 318 THR A CA 1
ATOM 2454 C C . THR A 1 318 ? 2.552 14.674 9.509 1.00 91.00 318 THR A C 1
ATOM 2456 O O . THR A 1 318 ? 1.365 14.473 9.259 1.00 91.00 318 THR A O 1
ATOM 2459 N N . ASN A 1 319 ? 3.120 15.877 9.353 1.00 88.38 319 ASN A N 1
ATOM 2460 C CA . ASN A 1 319 ? 2.377 17.069 8.926 1.00 88.38 319 ASN A CA 1
ATOM 2461 C C . ASN A 1 319 ? 1.964 17.009 7.451 1.00 88.38 319 ASN A C 1
ATOM 2463 O O . ASN A 1 319 ? 0.888 17.484 7.095 1.00 88.38 319 ASN A O 1
ATOM 2467 N N . ASP A 1 320 ? 2.800 16.404 6.609 1.00 89.19 320 ASP A N 1
ATOM 2468 C CA . ASP A 1 320 ? 2.559 16.308 5.166 1.00 89.19 320 ASP A CA 1
ATOM 2469 C C . ASP A 1 320 ? 1.736 15.063 4.805 1.00 89.19 320 ASP A C 1
ATOM 2471 O O . ASP A 1 320 ? 1.283 14.914 3.674 1.00 89.19 320 ASP A O 1
ATOM 2475 N N . PHE A 1 321 ? 1.487 14.172 5.772 1.00 88.44 321 PHE A N 1
ATOM 2476 C CA . PHE A 1 321 ? 0.821 12.890 5.539 1.00 88.44 321 PHE A CA 1
ATOM 2477 C C . PHE A 1 321 ? -0.578 13.020 4.926 1.00 88.44 321 PHE A C 1
ATOM 2479 O O . PHE A 1 321 ? -0.996 12.141 4.179 1.00 88.44 321 PHE A O 1
ATOM 2486 N N . ILE A 1 322 ? -1.283 14.117 5.208 1.00 82.06 322 ILE A N 1
ATOM 2487 C CA . ILE A 1 322 ? -2.631 14.389 4.685 1.00 82.06 322 ILE A CA 1
ATOM 2488 C C . ILE A 1 322 ? -2.631 15.174 3.364 1.00 82.06 322 ILE A C 1
ATOM 2490 O O . ILE A 1 322 ? -3.697 15.402 2.803 1.00 82.06 322 ILE A O 1
ATOM 2494 N N . GLN A 1 323 ? -1.464 15.619 2.889 1.00 81.56 323 GLN A N 1
ATOM 2495 C CA . GLN A 1 323 ? -1.326 16.374 1.643 1.00 81.56 323 GLN A CA 1
ATOM 2496 C C . GLN A 1 323 ? -1.204 15.394 0.483 1.00 81.56 323 GLN A C 1
ATOM 2498 O O . GLN A 1 323 ? -0.182 14.715 0.370 1.00 81.56 323 GLN A O 1
ATOM 2503 N N . VAL A 1 324 ? -2.234 15.280 -0.351 1.00 72.94 324 VAL A N 1
ATOM 2504 C CA . VAL A 1 324 ? -2.289 14.275 -1.427 1.00 72.94 324 VAL A CA 1
ATOM 2505 C C . VAL A 1 324 ? -2.646 14.908 -2.758 1.00 72.94 324 VAL A C 1
ATOM 2507 O O . VAL A 1 324 ? -3.403 15.879 -2.809 1.00 72.94 324 VAL A O 1
ATOM 2510 N N . GLN A 1 325 ? -2.128 14.341 -3.842 1.00 72.19 325 GLN A N 1
ATOM 2511 C CA . GLN A 1 325 ? -2.579 14.710 -5.177 1.00 72.19 325 GLN A CA 1
ATOM 2512 C C . GLN A 1 325 ? -3.976 14.150 -5.431 1.00 72.19 325 GLN A C 1
ATOM 2514 O O . GLN A 1 325 ? -4.273 12.988 -5.145 1.00 72.19 325 GLN A O 1
ATOM 2519 N N . THR A 1 326 ? -4.855 14.996 -5.957 1.00 68.56 326 THR A N 1
ATOM 2520 C CA . THR A 1 326 ? -6.263 14.637 -6.178 1.00 68.56 326 THR A CA 1
ATOM 2521 C C . THR A 1 326 ? -6.491 13.974 -7.537 1.00 68.56 326 THR A C 1
ATOM 2523 O O . THR A 1 326 ? -7.467 13.247 -7.716 1.00 68.56 326 THR A O 1
ATOM 2526 N N . SER A 1 327 ? -5.583 14.177 -8.492 1.00 69.50 327 SER A N 1
ATOM 2527 C CA . SER A 1 327 ? -5.617 13.571 -9.823 1.00 69.50 327 SER A CA 1
ATOM 2528 C C . SER A 1 327 ? -4.207 13.466 -10.402 1.00 69.50 327 SER A C 1
ATOM 2530 O O . SER A 1 327 ? -3.279 14.047 -9.848 1.00 69.50 327 SER A O 1
ATOM 2532 N N . ASP A 1 328 ? -4.044 12.731 -11.508 1.00 66.69 328 ASP A N 1
ATOM 2533 C CA . ASP A 1 328 ? -2.731 12.665 -12.163 1.00 66.69 328 ASP A CA 1
ATOM 2534 C C . ASP A 1 328 ? -2.363 13.966 -12.907 1.00 66.69 328 ASP A C 1
ATOM 2536 O O . ASP A 1 328 ? -1.204 14.185 -13.244 1.00 66.69 328 ASP A O 1
ATOM 2540 N N . GLU A 1 329 ? -3.345 14.843 -13.137 1.00 65.12 329 GLU A N 1
ATOM 2541 C CA . GLU A 1 329 ? -3.188 16.110 -13.862 1.00 65.12 329 GLU A CA 1
ATOM 2542 C C . GLU A 1 329 ? -2.966 17.315 -12.930 1.00 65.12 329 GLU A C 1
ATOM 2544 O O . GLU A 1 329 ? -2.642 18.401 -13.408 1.00 65.12 329 GLU A O 1
ATOM 2549 N N . ASP A 1 330 ? -3.160 17.148 -11.616 1.00 63.88 330 ASP A N 1
ATOM 2550 C CA . ASP A 1 330 ? -3.031 18.223 -10.628 1.00 63.88 330 ASP A CA 1
ATOM 2551 C C . ASP A 1 330 ? -1.784 18.017 -9.765 1.00 63.88 330 ASP A C 1
ATOM 2553 O O . ASP A 1 330 ? -1.721 17.127 -8.914 1.00 63.88 330 ASP A O 1
ATOM 2557 N N . GLU A 1 331 ? -0.789 18.873 -9.979 1.00 62.06 331 GLU A N 1
ATOM 2558 C CA . GLU A 1 331 ? 0.458 18.879 -9.213 1.00 62.06 331 GLU A CA 1
ATOM 2559 C C . GLU A 1 331 ? 0.273 19.468 -7.803 1.00 62.06 331 GLU A C 1
ATOM 2561 O O . GLU A 1 331 ? 1.148 19.333 -6.943 1.00 62.06 331 GLU A O 1
ATOM 2566 N N . THR A 1 332 ? -0.875 20.093 -7.525 1.00 63.97 332 THR A N 1
ATOM 2567 C CA . THR A 1 332 ? -1.167 20.708 -6.231 1.00 63.97 332 THR A CA 1
ATOM 2568 C C . THR A 1 332 ? -1.672 19.655 -5.252 1.00 63.97 332 THR A C 1
ATOM 2570 O O . THR A 1 332 ? -2.804 19.178 -5.344 1.00 63.97 332 THR A O 1
ATOM 2573 N N . ALA A 1 333 ? -0.851 19.312 -4.261 1.00 62.12 333 ALA A N 1
ATOM 2574 C CA . ALA A 1 333 ? -1.320 18.503 -3.145 1.00 62.12 333 ALA A CA 1
ATOM 2575 C C . ALA A 1 333 ? -2.362 19.287 -2.327 1.00 62.12 333 ALA A C 1
ATOM 2577 O O . ALA A 1 333 ? -2.158 20.456 -1.988 1.00 62.12 333 ALA A O 1
ATOM 2578 N N . VAL A 1 334 ? -3.479 18.637 -2.005 1.00 65.75 334 VAL A N 1
ATOM 2579 C CA . VAL A 1 334 ? -4.566 19.210 -1.208 1.00 65.75 334 VAL A CA 1
ATOM 2580 C C . VAL A 1 334 ? -4.669 18.446 0.108 1.00 65.75 334 VAL A C 1
ATOM 2582 O O . VAL A 1 334 ? -4.528 17.222 0.144 1.00 65.75 334 VAL A O 1
ATOM 2585 N N . SER A 1 335 ? -4.933 19.174 1.195 1.00 67.75 335 SER A N 1
ATOM 2586 C CA . SER A 1 335 ? -5.343 18.567 2.461 1.00 67.75 335 SER A CA 1
ATOM 2587 C C . SER A 1 335 ? -6.705 17.916 2.268 1.00 67.75 335 SER A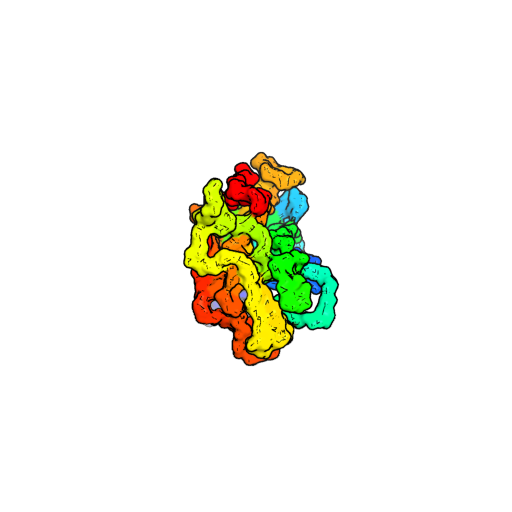 C 1
ATOM 2589 O O . SER A 1 335 ? -7.667 18.598 1.922 1.00 67.75 335 SER A O 1
ATOM 2591 N N . ILE A 1 336 ? -6.813 16.615 2.522 1.00 62.56 336 ILE A N 1
ATOM 2592 C CA . ILE A 1 336 ? -8.109 15.918 2.479 1.00 62.56 336 ILE A CA 1
ATOM 2593 C C . ILE A 1 336 ? -9.033 16.241 3.669 1.00 62.56 336 ILE A C 1
ATOM 2595 O O . ILE A 1 336 ? -10.123 15.677 3.746 1.00 62.56 336 ILE A O 1
ATOM 2599 N N . TYR A 1 337 ? -8.633 17.180 4.541 1.00 59.78 337 TYR A N 1
ATOM 2600 C CA . TYR A 1 337 ? -9.404 17.686 5.686 1.00 59.78 337 TYR A CA 1
ATOM 2601 C C . TYR A 1 337 ? -9.287 19.202 5.834 1.00 59.78 337 TYR A C 1
ATOM 2603 O O . TYR A 1 337 ? -8.150 19.721 5.669 1.00 59.78 337 TYR A O 1
#

Secondary structure (DSSP, 8-state):
--HHHHHHHHHHHHHHHHHTT-------------SS--TTS-EEEEEEEE-SS-EE-B-TTS-B--EEEE-TT--EEEEESEE--EEEEEEEE------TT----TTTTS---EEEEEEEEBSTTSS-EEEES---TT--SEE-TTSPEEP--EEEEEEEEETTEEEEEEEES--S-S--GGG-B-TTS-BSS--TTS--SS--EEEGGGGT-TTT-EEEPPEEEEEEEEEEEE-TTS-B-TT-SEEEEEEPPPEE---SSSEEEEEEEEEETTTEEEEEEEEETT-PBPP---STTGGGSS-BPPTT-EEEEEEEETTTTTEEESSTT---EEE--

Foldseek 3Di:
DPPVVVVVVVVVVVVVVVVVPPPDPQPWDDDDDDAVPCPPKDKDPKDKDWAPDKDFAAALLFHQDKAFTATNVRHTDDIHRIDIKMKMKIKIADPDPDPPQADAFPFLLGQTLIFIKMWIHGHHPPHIHMDTQGVFSQPAQDAAPVRDGGGFDWDDKDWEDAHQKIKIKIKTLDQDFQQAQQCDADPVRHGPDDCPPPQDDAWDWAACVVVVCNSRGIGIAIWMKMKMWGKAQAASVRHRDDVNRTIDIDIDHMHTHTRNCFHKDDKDKYAYNQFFIKIKIKTANNYWDQCPDPDDSCSRPDTDGDPPIDMDMDTDGNVCSQFHDPGRPDPGTDRPD